Protein AF-A0A3D5UL48-F1 (afdb_monomer)

Foldseek 3Di:
DDWDDQWFLWIWDQFPPAIEIFLNQAAPDDPQTHAGDPVNLVCLLQCHDSNVAHLEYEYFFQDRRRDDLQSVLSSCVNHVNYAYEYAPRNVVNNCPDPSDDPSNPVRYDYDDADQLEKDWDAHSNWTKIWGFAAAPDPVRRVITGIWMQTDGPNAGEIRRPRHDLACVRFVRNCQQVRQHAEYEEELCLQLPPSSLVCCQRRNVYQEYEYGNDGDPVRPPVPSVVSSVVSCVVCVVSDHHYDDHDD

pLDDT: mean 95.87, std 4.5, range [60.38, 98.94]

Secondary structure (DSSP, 8-state):
-EEEEEETTEEEEE-SS-EEEES-B-----TTB----HHHHHHHHTT-GGGS---EEEES---TTTB-HHHHHHHHHH-TT-EEEE-HHHHHHHHTSTT--GGGGGGEE-----TT-EEEEEETTEEEEEEEEEBSSGGGTT-EEEEEEEEETTEEEEE-TTB--SHHHHTTTSGGGS--SEEEEETHHHHSHHHHHHIIIII--SEEEEESPBPTTT-TT-HHHHHHHHHHHTTTTSPEEE----

Radius of gyration: 16.9 Å; Cα contacts (8 Å, |Δi|>4): 560; chains: 1; bounding box: 36×40×48 Å

Nearest PDB structures (foldseek):
  1vjn-assembly1_A  TM=6.254E-01  e=7.868E-08  Thermotoga maritima
  1vjn-assembly2_B  TM=6.442E-01  e=8.229E-06  Thermotoga maritima
  6nog-assembly1_K  TM=4.232E-01  e=6.966E-01  Homo sapiens
  1m41-assembly1_A  TM=2.249E-01  e=2.725E+00  Escherichia coli

Sequence (246 aa):
MTITALANTGFFLSGSRKNVLIDALHNKRIPPFYSVADDQLNAMIKGEGAYQKVDLLLFTHEHRDHFDGDLVCRFLQQHPETSLFATPHVLDALRQSRLYEKSFEARLHTKILSLHETAYLSVGGVDFFATSLSHAGESFEDVVNYAYTVTVDEAFVFHCGDAAPNRENYEHSGIDQLDITDALLDFPYVTLRSGRMVVSKWIQPKRIFLMHLPTPQEDQYQWRKAIDKALQDHQQDLPSVIIPEE

Structure (mmCIF, N/CA/C/O backbone):
data_AF-A0A3D5UL48-F1
#
_entry.id   AF-A0A3D5UL48-F1
#
loop_
_atom_site.group_PDB
_atom_site.id
_atom_site.type_symbol
_atom_site.label_atom_id
_atom_site.label_alt_id
_atom_site.label_comp_id
_atom_site.label_asym_id
_atom_site.label_entity_id
_atom_site.label_seq_id
_atom_site.pdbx_PDB_ins_code
_atom_site.Cartn_x
_atom_site.Cartn_y
_atom_site.Cartn_z
_atom_site.occupancy
_atom_site.B_iso_or_equiv
_atom_site.auth_seq_id
_atom_site.auth_comp_id
_atom_site.auth_asym_id
_atom_site.auth_atom_id
_atom_site.pdbx_PDB_model_num
ATOM 1 N N . MET A 1 1 ? -16.348 -2.671 -4.243 1.00 93.81 1 MET A N 1
ATOM 2 C CA . MET A 1 1 ? -14.938 -2.993 -3.965 1.00 93.81 1 MET A CA 1
ATOM 3 C C . MET A 1 1 ? -14.795 -3.978 -2.799 1.00 93.81 1 MET A C 1
ATOM 5 O O . MET A 1 1 ? -15.566 -3.896 -1.847 1.00 93.81 1 MET A O 1
ATOM 9 N N . THR A 1 2 ? -13.803 -4.868 -2.875 1.00 96.69 2 THR A N 1
ATOM 10 C CA . THR A 1 2 ? -13.324 -5.779 -1.819 1.00 96.69 2 THR A CA 1
ATOM 11 C C . THR A 1 2 ? -11.881 -5.417 -1.439 1.00 96.69 2 THR A C 1
ATOM 13 O O . THR A 1 2 ? -11.070 -5.185 -2.331 1.00 96.69 2 THR A O 1
ATOM 16 N N . ILE A 1 3 ? -11.570 -5.370 -0.137 1.00 97.44 3 ILE A N 1
ATOM 17 C CA .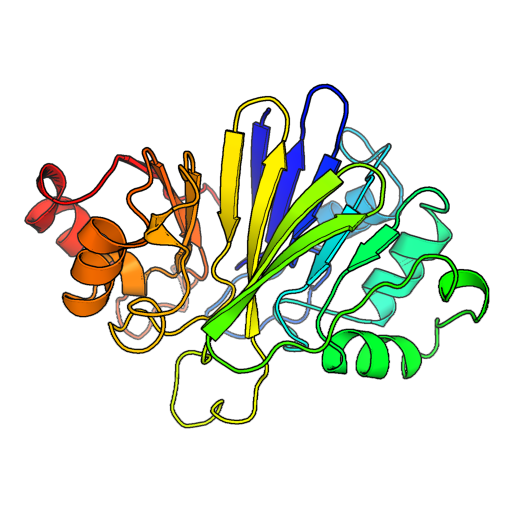 ILE A 1 3 ? -10.199 -5.274 0.399 1.00 97.44 3 ILE A CA 1
ATOM 18 C C . ILE A 1 3 ? -9.804 -6.665 0.888 1.00 97.44 3 ILE A C 1
ATOM 20 O O . ILE A 1 3 ? -10.520 -7.255 1.698 1.00 97.44 3 ILE A O 1
ATOM 24 N N . THR A 1 4 ? -8.671 -7.172 0.419 1.00 97.19 4 THR A N 1
ATOM 25 C CA . THR A 1 4 ? -8.100 -8.446 0.859 1.00 97.19 4 THR A CA 1
ATOM 26 C C . THR A 1 4 ? -6.710 -8.192 1.423 1.00 97.19 4 THR A C 1
ATOM 28 O O . THR A 1 4 ? -5.838 -7.716 0.698 1.00 97.19 4 THR A O 1
ATOM 31 N N . ALA A 1 5 ? -6.507 -8.501 2.704 1.00 96.44 5 ALA A N 1
ATOM 32 C CA . ALA A 1 5 ? -5.169 -8.576 3.283 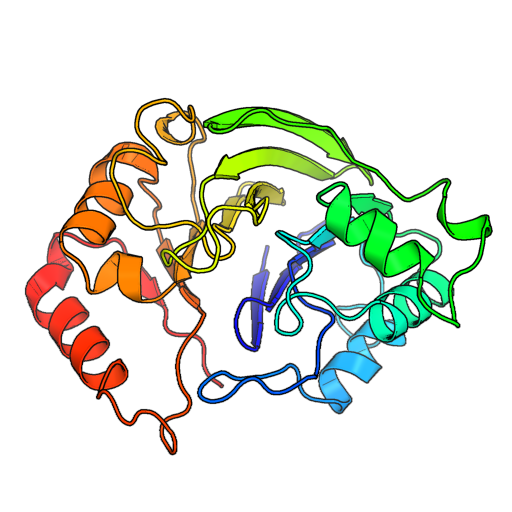1.00 96.44 5 ALA A CA 1
ATOM 33 C C . ALA A 1 5 ? -4.474 -9.835 2.750 1.00 96.44 5 ALA A C 1
ATOM 35 O O . ALA A 1 5 ? -5.096 -10.895 2.681 1.00 96.44 5 ALA A O 1
ATOM 36 N N . LEU A 1 6 ? -3.222 -9.703 2.324 1.00 95.19 6 LEU A N 1
ATOM 37 C CA . LEU A 1 6 ? -2.445 -10.799 1.742 1.00 95.19 6 LEU A CA 1
ATOM 38 C C . LEU A 1 6 ? -1.443 -11.330 2.769 1.00 95.19 6 LEU A C 1
ATOM 40 O O . LEU A 1 6 ? -1.471 -12.505 3.103 1.00 95.19 6 LEU A O 1
ATOM 44 N N . ALA A 1 7 ? -0.592 -10.450 3.298 1.00 93.25 7 ALA A N 1
ATOM 45 C CA . ALA A 1 7 ? 0.261 -10.681 4.463 1.00 93.25 7 ALA A CA 1
ATOM 46 C C . ALA A 1 7 ? 0.959 -9.372 4.843 1.00 93.25 7 ALA A C 1
ATOM 48 O O . ALA A 1 7 ? 1.211 -8.551 3.972 1.00 93.25 7 ALA A O 1
ATOM 49 N N . ASN A 1 8 ? 1.342 -9.214 6.111 1.00 93.25 8 ASN A N 1
ATOM 50 C CA . ASN A 1 8 ? 2.033 -8.023 6.618 1.00 93.25 8 ASN A CA 1
ATOM 51 C C . ASN A 1 8 ? 1.310 -6.716 6.258 1.00 93.25 8 ASN A C 1
ATOM 53 O O . ASN A 1 8 ? 0.268 -6.442 6.848 1.00 93.25 8 ASN A O 1
ATOM 57 N N . THR A 1 9 ? 1.849 -5.958 5.305 1.00 94.88 9 THR A N 1
ATOM 58 C CA . THR A 1 9 ? 1.343 -4.697 4.749 1.00 94.88 9 THR A CA 1
ATOM 59 C C . THR A 1 9 ? 0.856 -4.862 3.303 1.00 94.88 9 THR A C 1
ATOM 61 O O . THR A 1 9 ? 0.428 -3.910 2.672 1.00 94.88 9 THR A O 1
ATOM 64 N N . GLY A 1 10 ? 0.859 -6.081 2.762 1.00 97.56 10 GLY A N 1
ATOM 65 C CA . GLY A 1 10 ? 0.375 -6.386 1.425 1.00 97.56 10 GLY A CA 1
ATOM 66 C C . GLY A 1 10 ? -1.149 -6.444 1.344 1.00 97.56 10 GLY A C 1
ATOM 67 O O . GLY A 1 10 ? -1.784 -7.273 2.004 1.00 97.56 10 GLY A O 1
ATOM 68 N N . PHE A 1 11 ? -1.743 -5.628 0.472 1.00 98.31 11 PHE A N 1
ATOM 69 C CA . PHE A 1 11 ? -3.189 -5.584 0.240 1.00 98.31 11 PHE A CA 1
ATOM 70 C C . PHE A 1 11 ? -3.557 -5.658 -1.239 1.00 98.31 11 PHE A C 1
ATOM 72 O O . PHE A 1 11 ? -2.886 -5.107 -2.112 1.00 98.31 11 PHE A O 1
ATOM 79 N N . PHE A 1 12 ? -4.702 -6.285 -1.503 1.00 98.50 12 PHE A N 1
ATOM 80 C CA . PHE A 1 12 ? -5.375 -6.264 -2.793 1.00 98.50 12 PHE A CA 1
ATOM 81 C C . PHE A 1 12 ? -6.703 -5.512 -2.697 1.00 98.50 12 PHE A C 1
ATOM 83 O O . PHE A 1 12 ? -7.596 -5.891 -1.936 1.00 98.50 12 PHE A O 1
ATOM 90 N N . LEU A 1 13 ? -6.838 -4.452 -3.492 1.00 98.56 13 LEU A N 1
ATOM 91 C CA . LEU A 1 13 ? -8.065 -3.682 -3.655 1.00 98.56 13 LEU A CA 1
ATOM 92 C C . LEU A 1 13 ? -8.721 -4.097 -4.969 1.00 98.56 13 LEU A C 1
ATOM 94 O O . LEU A 1 13 ? -8.223 -3.761 -6.044 1.00 98.56 13 LEU A O 1
ATOM 98 N N . SER A 1 14 ? -9.842 -4.811 -4.893 1.00 98.06 14 SER A N 1
ATOM 99 C CA . SER A 1 14 ? -10.584 -5.248 -6.076 1.00 98.06 14 SER A CA 1
ATOM 100 C C . SER A 1 14 ? -11.865 -4.446 -6.252 1.00 98.06 14 SER A C 1
ATOM 102 O O . SER A 1 14 ? -12.818 -4.582 -5.481 1.00 98.06 14 SER A O 1
ATOM 104 N N . GLY A 1 15 ? -11.884 -3.575 -7.255 1.00 96.81 15 GLY A N 1
ATOM 105 C CA . GLY A 1 15 ? -13.039 -2.772 -7.641 1.00 96.81 15 GLY A CA 1
ATOM 106 C C . GLY A 1 15 ? -13.830 -3.380 -8.793 1.00 96.81 15 GLY A C 1
ATOM 107 O O . GLY A 1 15 ? -13.458 -4.384 -9.392 1.00 96.81 15 GLY A O 1
ATOM 108 N N . SER A 1 16 ? -14.922 -2.714 -9.164 1.00 95.12 16 SER A N 1
ATOM 109 C CA . SER A 1 16 ? -15.738 -3.114 -10.319 1.00 95.12 16 SER A CA 1
ATOM 110 C C . SER A 1 16 ? -15.002 -2.981 -11.661 1.00 95.12 16 SER A C 1
ATOM 112 O O . SER A 1 16 ? -15.321 -3.684 -12.620 1.00 95.12 16 SER A O 1
ATOM 114 N N . ARG A 1 17 ? -14.029 -2.062 -11.746 1.00 93.69 17 ARG A N 1
ATOM 115 C CA . ARG A 1 17 ? -13.270 -1.764 -12.978 1.00 93.69 17 ARG A CA 1
ATOM 116 C C . ARG A 1 17 ? -11.758 -1.754 -12.803 1.00 93.69 17 ARG A C 1
ATOM 118 O O . ARG A 1 17 ? -11.045 -1.881 -13.802 1.00 93.69 17 ARG A O 1
ATOM 125 N N . LYS A 1 18 ? -11.298 -1.508 -11.576 1.00 97.19 18 LYS A N 1
ATOM 126 C CA . LYS A 1 18 ? -9.901 -1.256 -11.242 1.00 97.19 18 LYS A CA 1
ATOM 127 C C . LYS A 1 18 ? -9.459 -2.146 -10.101 1.00 97.19 18 LYS A C 1
ATOM 129 O O . LYS A 1 18 ? -10.165 -2.251 -9.103 1.00 97.19 18 LYS A O 1
ATOM 134 N N . ASN A 1 19 ? -8.297 -2.754 -10.281 1.00 98.38 19 ASN A N 1
ATOM 135 C CA . ASN A 1 19 ? -7.672 -3.639 -9.314 1.00 98.38 19 ASN A CA 1
ATOM 136 C C . ASN A 1 19 ? -6.278 -3.107 -8.973 1.00 98.38 19 ASN A C 1
ATOM 138 O O . ASN A 1 19 ? -5.505 -2.791 -9.881 1.00 98.38 19 ASN A O 1
ATOM 142 N N . VAL A 1 20 ? -5.964 -3.006 -7.683 1.00 98.81 20 VAL A N 1
ATOM 143 C CA . VAL A 1 20 ? -4.708 -2.427 -7.186 1.00 98.81 20 VAL A CA 1
ATOM 144 C C . VAL A 1 20 ? -4.072 -3.378 -6.187 1.00 98.81 20 VAL A C 1
ATOM 146 O O . VAL A 1 20 ? -4.750 -3.863 -5.284 1.00 98.81 20 VAL A O 1
ATOM 149 N N . LEU A 1 21 ? -2.776 -3.631 -6.337 1.00 98.81 21 LEU A N 1
ATOM 150 C CA . LEU A 1 21 ? -1.965 -4.295 -5.318 1.00 98.81 21 LEU A CA 1
ATOM 151 C C . LEU A 1 21 ? -1.052 -3.260 -4.666 1.00 98.81 21 LEU A C 1
ATOM 153 O O . LEU A 1 21 ? -0.417 -2.476 -5.371 1.00 98.81 21 LEU A O 1
ATOM 157 N N . ILE A 1 22 ? -0.984 -3.270 -3.340 1.00 98.81 22 ILE A N 1
ATOM 158 C CA . ILE A 1 22 ? -0.135 -2.380 -2.541 1.00 98.81 22 ILE A CA 1
ATOM 159 C C . ILE A 1 22 ? 0.764 -3.264 -1.682 1.00 98.81 22 ILE A C 1
ATOM 161 O O . ILE A 1 22 ? 0.234 -4.154 -1.026 1.00 98.81 22 ILE A O 1
ATOM 165 N N . ASP A 1 23 ? 2.087 -3.075 -1.747 1.00 98.38 23 ASP A N 1
ATOM 166 C CA . ASP A 1 23 ? 3.096 -3.803 -0.948 1.00 98.38 23 ASP A CA 1
ATOM 167 C C . ASP A 1 23 ? 2.926 -5.338 -0.958 1.00 98.38 23 ASP A C 1
ATOM 169 O O . ASP A 1 23 ? 3.204 -6.036 0.006 1.00 98.38 23 ASP A O 1
ATOM 173 N N . ALA A 1 24 ? 2.423 -5.894 -2.062 1.00 97.56 24 ALA A N 1
ATOM 174 C CA . ALA A 1 24 ? 1.905 -7.264 -2.106 1.00 97.56 24 ALA A CA 1
ATOM 175 C C . ALA A 1 24 ? 2.896 -8.323 -2.618 1.00 97.56 24 ALA A C 1
ATOM 177 O O . ALA A 1 24 ? 2.585 -9.512 -2.630 1.00 97.56 24 ALA A O 1
ATOM 178 N N . LEU A 1 25 ? 4.060 -7.920 -3.132 1.00 98.00 25 LEU A N 1
ATOM 179 C CA . LEU A 1 25 ? 4.980 -8.819 -3.839 1.00 98.00 25 LEU A CA 1
ATOM 180 C C . LEU A 1 25 ? 6.279 -8.986 -3.056 1.00 98.00 25 LEU A C 1
ATOM 182 O O . LEU A 1 25 ? 7.333 -8.500 -3.462 1.00 98.00 25 LEU A O 1
ATOM 186 N N . HIS A 1 26 ? 6.182 -9.708 -1.940 1.00 96.44 26 HIS A N 1
ATOM 187 C CA . HIS A 1 26 ? 7.296 -10.061 -1.066 1.00 96.44 26 HIS A CA 1
ATOM 188 C C . HIS A 1 26 ? 7.057 -11.426 -0.393 1.00 96.44 26 HIS A C 1
ATOM 190 O O . HIS A 1 26 ? 5.947 -11.741 0.025 1.00 96.44 26 HIS A O 1
ATOM 196 N N . ASN A 1 27 ? 8.102 -12.245 -0.243 1.00 92.81 27 ASN A N 1
ATOM 197 C CA . ASN A 1 27 ? 8.070 -13.476 0.574 1.00 92.81 27 ASN A CA 1
ATOM 198 C C . ASN A 1 27 ? 9.277 -13.629 1.501 1.00 92.81 27 ASN A C 1
ATOM 200 O O . ASN A 1 27 ? 9.492 -14.685 2.101 1.00 92.81 27 ASN A O 1
ATOM 204 N N . LYS A 1 28 ? 10.104 -12.590 1.632 1.00 88.44 28 LYS A N 1
ATOM 205 C CA . LYS A 1 28 ? 11.214 -12.624 2.577 1.00 88.44 28 LYS A CA 1
ATOM 206 C C . LYS A 1 28 ? 10.665 -12.382 3.970 1.00 88.44 28 LYS A C 1
ATOM 208 O O . LYS A 1 28 ? 10.343 -11.260 4.335 1.00 88.44 28 LYS A O 1
ATOM 213 N N . ARG A 1 29 ? 10.572 -13.458 4.744 1.00 83.38 29 ARG A N 1
ATOM 214 C CA . ARG A 1 29 ? 10.127 -13.411 6.132 1.00 83.38 29 ARG A CA 1
ATOM 215 C C . ARG A 1 29 ? 11.036 -12.510 6.970 1.00 83.38 29 ARG A C 1
ATOM 217 O O . ARG A 1 29 ? 12.235 -12.780 7.075 1.00 83.38 29 ARG A O 1
ATOM 224 N N . ILE A 1 30 ? 10.446 -11.503 7.606 1.00 88.44 30 ILE A N 1
ATOM 225 C CA . ILE A 1 30 ? 11.089 -10.660 8.615 1.00 88.44 30 ILE A CA 1
ATOM 226 C C . ILE A 1 30 ? 10.381 -10.926 9.944 1.00 88.44 30 ILE A C 1
ATOM 228 O O . ILE A 1 30 ? 9.313 -10.371 10.183 1.00 88.44 30 ILE A O 1
ATOM 232 N N . PRO A 1 31 ? 10.917 -11.808 10.809 1.00 87.38 31 PRO A N 1
ATOM 233 C CA . PRO A 1 31 ? 10.297 -12.070 12.101 1.00 87.38 31 PRO A CA 1
ATOM 234 C C . PRO A 1 31 ? 10.152 -10.771 12.914 1.00 87.38 31 PRO A C 1
ATOM 236 O O . PRO A 1 31 ? 11.092 -9.973 12.933 1.00 87.38 31 PRO A O 1
ATOM 239 N N . PRO A 1 32 ? 9.026 -10.568 13.617 1.00 90.62 32 PRO A N 1
ATOM 240 C CA . PRO A 1 32 ? 7.948 -11.532 13.849 1.00 90.62 32 PRO A CA 1
ATOM 241 C C . PRO A 1 32 ? 6.809 -11.485 12.815 1.00 90.62 32 PRO A C 1
ATOM 243 O O . PRO A 1 32 ? 5.758 -12.066 13.066 1.00 90.62 32 PRO A O 1
ATOM 246 N N . PHE A 1 33 ? 6.956 -10.777 11.697 1.00 90.38 33 PHE A N 1
ATOM 247 C CA . PHE A 1 33 ? 5.861 -10.481 10.774 1.00 90.38 33 PHE A CA 1
ATOM 248 C C . PHE A 1 33 ? 5.624 -11.577 9.732 1.00 90.38 33 PHE A C 1
ATOM 250 O O . PHE A 1 33 ? 6.494 -12.403 9.425 1.00 90.38 33 PHE A O 1
ATOM 257 N N . TYR A 1 34 ? 4.404 -11.581 9.196 1.00 89.25 34 TYR A N 1
ATOM 258 C CA . TYR A 1 34 ? 4.009 -12.462 8.105 1.00 89.25 34 TYR A CA 1
ATOM 259 C C . TYR A 1 34 ? 4.718 -12.097 6.797 1.00 89.25 34 TYR A C 1
ATOM 261 O O . TYR A 1 34 ? 5.219 -10.996 6.608 1.00 89.25 34 TYR A O 1
ATOM 269 N N . SER A 1 35 ? 4.749 -13.039 5.867 1.00 92.44 35 SER A N 1
ATOM 270 C CA . SER A 1 35 ? 5.157 -12.806 4.484 1.00 92.44 35 SER A CA 1
ATOM 271 C C . SER A 1 35 ? 4.149 -13.487 3.574 1.00 92.44 35 SER A C 1
ATOM 273 O O . SER A 1 35 ? 3.560 -14.487 3.988 1.00 92.44 35 SER A O 1
ATOM 275 N N . VAL A 1 36 ? 3.957 -12.980 2.357 1.00 93.12 36 VAL A N 1
ATOM 276 C CA . VAL A 1 36 ? 2.954 -13.548 1.449 1.00 93.12 36 VAL A CA 1
ATOM 277 C C . VAL A 1 36 ? 3.310 -15.001 1.142 1.00 93.12 36 VAL A C 1
ATOM 279 O O . VAL A 1 36 ? 4.469 -15.322 0.860 1.00 93.12 36 VAL A O 1
ATOM 282 N N . ALA A 1 37 ? 2.319 -15.886 1.238 1.00 94.25 37 ALA A N 1
ATOM 283 C CA . ALA A 1 37 ? 2.507 -17.304 0.977 1.00 94.25 37 ALA A CA 1
ATOM 284 C C . ALA A 1 37 ? 2.851 -17.552 -0.504 1.00 94.25 37 ALA A C 1
ATOM 286 O O . ALA A 1 37 ? 2.370 -16.857 -1.403 1.00 94.25 37 ALA A O 1
ATOM 287 N N . ASP A 1 38 ? 3.698 -18.551 -0.774 1.00 95.19 38 ASP A N 1
ATOM 288 C CA . ASP A 1 38 ? 4.191 -18.818 -2.131 1.00 95.19 38 ASP A CA 1
ATOM 289 C C . ASP A 1 38 ? 3.062 -19.185 -3.109 1.00 95.19 38 ASP A C 1
ATOM 291 O O . ASP A 1 38 ? 3.136 -18.857 -4.293 1.00 95.19 38 ASP A O 1
ATOM 295 N N . ASP A 1 39 ? 2.011 -19.867 -2.655 1.00 95.31 39 ASP A N 1
ATOM 296 C CA . ASP A 1 39 ? 0.838 -20.187 -3.472 1.00 95.31 39 ASP A CA 1
ATOM 297 C C . ASP A 1 39 ? 0.048 -18.927 -3.850 1.00 95.31 39 ASP A C 1
ATOM 299 O O . ASP A 1 39 ? -0.283 -18.748 -5.023 1.00 95.31 39 ASP A O 1
ATOM 303 N N . GLN A 1 40 ? -0.157 -18.011 -2.903 1.00 96.00 40 GLN A N 1
ATOM 304 C CA . GLN A 1 40 ? -0.795 -16.720 -3.146 1.00 96.00 40 GLN A CA 1
ATOM 305 C C . GLN A 1 40 ? 0.036 -15.833 -4.084 1.00 96.00 40 GLN A C 1
ATOM 307 O O . GLN A 1 40 ? -0.511 -15.244 -5.017 1.00 96.00 40 GLN A O 1
ATOM 312 N N . LEU A 1 41 ? 1.363 -15.790 -3.918 1.00 97.38 41 LEU A N 1
ATOM 313 C CA . LEU A 1 41 ? 2.264 -15.106 -4.855 1.00 97.38 41 LEU A CA 1
ATOM 314 C C . LEU A 1 41 ? 2.197 -15.699 -6.258 1.00 97.38 41 LEU A C 1
ATOM 316 O O . LEU A 1 41 ? 2.142 -14.962 -7.241 1.00 97.38 41 LEU A O 1
ATOM 320 N N . ASN A 1 42 ? 2.196 -17.028 -6.367 1.00 97.56 42 ASN A N 1
ATOM 321 C CA . ASN A 1 42 ? 2.085 -17.699 -7.655 1.00 97.56 42 ASN A CA 1
ATOM 322 C C . ASN A 1 42 ? 0.739 -17.405 -8.327 1.00 97.56 42 ASN A C 1
ATOM 324 O O . ASN A 1 42 ? 0.725 -17.169 -9.534 1.00 97.56 42 ASN A O 1
ATOM 328 N N . ALA A 1 43 ? -0.359 -17.377 -7.566 1.00 98.00 43 ALA A N 1
ATOM 329 C CA . ALA A 1 43 ? -1.673 -17.006 -8.077 1.00 98.00 43 ALA A CA 1
ATOM 330 C C . ALA A 1 43 ? -1.691 -15.555 -8.582 1.00 98.00 43 ALA A C 1
ATOM 332 O O . ALA A 1 43 ? -2.194 -15.301 -9.676 1.00 98.00 43 ALA A O 1
ATOM 333 N N . MET A 1 44 ? -1.087 -14.620 -7.837 1.00 98.38 44 MET A N 1
ATOM 334 C CA . MET A 1 44 ? -0.948 -13.227 -8.270 1.00 98.38 44 MET A CA 1
ATOM 335 C C . MET A 1 44 ? -0.118 -13.107 -9.547 1.00 98.38 44 MET A C 1
ATOM 337 O O . MET A 1 44 ? -0.578 -12.502 -10.502 1.00 98.38 44 MET A O 1
ATOM 341 N N . ILE A 1 45 ? 1.070 -13.716 -9.596 1.00 98.56 45 ILE A N 1
ATOM 342 C CA . ILE A 1 45 ? 1.983 -13.626 -10.748 1.00 98.56 45 ILE A CA 1
ATOM 343 C C . ILE A 1 45 ? 1.386 -14.266 -12.003 1.00 98.56 45 ILE A C 1
ATOM 345 O O . ILE A 1 45 ? 1.626 -13.782 -13.101 1.00 98.56 45 ILE A O 1
ATOM 349 N N . LYS A 1 46 ? 0.649 -15.372 -11.877 1.00 98.19 46 LYS A N 1
ATOM 350 C CA . LYS A 1 46 ? 0.046 -16.066 -13.026 1.00 98.19 46 LYS A CA 1
ATOM 351 C C . LYS A 1 46 ? -1.299 -15.476 -13.457 1.00 98.19 46 LYS A C 1
ATOM 353 O O . LYS A 1 46 ? -1.889 -15.987 -14.408 1.00 98.19 46 LYS A O 1
ATOM 358 N N . GLY A 1 47 ? -1.806 -14.463 -12.755 1.00 97.38 47 GLY A N 1
ATOM 359 C CA . GLY A 1 47 ? -3.130 -13.904 -13.003 1.00 97.38 47 GLY A CA 1
ATOM 360 C C . GLY A 1 47 ? -4.264 -14.903 -12.756 1.00 97.38 47 GLY A C 1
ATOM 361 O O . GLY A 1 47 ? -5.228 -14.962 -13.517 1.00 97.38 47 GLY A O 1
ATOM 362 N N . GLU A 1 48 ? -4.164 -15.731 -11.718 1.00 97.50 48 GLU A N 1
ATOM 363 C CA . GLU A 1 48 ? -5.198 -16.710 -11.379 1.00 97.50 48 GLU A CA 1
ATOM 364 C C . GLU A 1 48 ? -6.347 -16.058 -10.587 1.00 97.50 48 GLU A C 1
ATOM 366 O O . GLU A 1 48 ? -6.154 -15.162 -9.764 1.00 97.50 48 GLU A O 1
ATOM 371 N N . GLY A 1 49 ? -7.582 -16.518 -10.817 1.00 94.81 49 GLY A N 1
ATOM 372 C CA . GLY A 1 49 ? -8.746 -16.085 -10.037 1.00 94.81 49 GLY A CA 1
ATOM 373 C C . GLY A 1 49 ? -8.986 -14.572 -10.088 1.00 94.81 49 GLY A C 1
ATOM 374 O O . GLY A 1 49 ? -9.218 -14.018 -11.161 1.00 94.81 49 GLY A O 1
ATOM 375 N N . ALA A 1 50 ? -8.959 -13.915 -8.924 1.00 94.94 50 ALA A N 1
ATOM 376 C CA . ALA A 1 50 ? -9.199 -12.475 -8.798 1.00 94.94 50 ALA A CA 1
ATOM 377 C C . ALA A 1 50 ? -8.051 -11.607 -9.354 1.00 94.94 50 ALA A C 1
ATOM 379 O O . ALA A 1 50 ? -8.247 -10.414 -9.580 1.00 94.94 50 ALA A O 1
ATOM 380 N N . TYR A 1 51 ? -6.883 -12.201 -9.619 1.00 97.69 51 TYR A N 1
ATOM 381 C CA . TYR A 1 51 ? -5.683 -11.497 -10.072 1.00 97.69 51 TYR A CA 1
ATOM 382 C C . TYR A 1 51 ? -5.525 -11.461 -11.596 1.00 97.69 51 TYR A C 1
ATOM 384 O O . TYR A 1 51 ? -4.527 -10.947 -12.079 1.00 97.69 51 TYR A O 1
ATOM 392 N N . GLN A 1 52 ? -6.503 -11.953 -12.370 1.00 96.88 52 GLN A N 1
ATOM 393 C CA . GLN A 1 52 ? -6.473 -11.968 -13.849 1.00 96.88 52 GLN A CA 1
ATOM 394 C C . GLN A 1 52 ? -6.154 -10.615 -14.489 1.00 96.88 52 GLN A C 1
ATOM 396 O O . GLN A 1 52 ? -5.690 -10.561 -15.624 1.00 96.88 52 GLN A O 1
ATOM 401 N N . LYS A 1 53 ? -6.450 -9.527 -13.780 1.00 97.12 53 LYS A N 1
ATOM 402 C CA . LYS A 1 53 ? -6.129 -8.175 -14.203 1.00 97.12 53 LYS A CA 1
ATOM 403 C C . LYS A 1 53 ? -5.768 -7.337 -12.988 1.00 97.12 53 LYS A C 1
ATOM 405 O O . LYS A 1 53 ? -6.584 -7.223 -12.072 1.00 97.12 53 LYS A O 1
ATOM 410 N N . VAL A 1 54 ? -4.612 -6.685 -13.031 1.00 98.50 54 VAL A N 1
ATOM 411 C CA . VAL A 1 54 ? -4.198 -5.678 -12.045 1.00 98.50 54 VAL A CA 1
ATOM 412 C C . VAL A 1 54 ? -3.837 -4.405 -12.799 1.00 98.50 54 VAL A C 1
ATOM 414 O O . VAL A 1 54 ? -3.000 -4.419 -13.692 1.00 98.50 54 VAL A O 1
ATOM 417 N N . ASP A 1 55 ? -4.497 -3.293 -12.492 1.00 98.75 55 ASP A N 1
ATOM 418 C CA . ASP A 1 55 ? -4.271 -2.033 -13.203 1.00 98.75 55 ASP A CA 1
ATOM 419 C C . ASP A 1 55 ? -3.043 -1.290 -12.653 1.00 98.75 55 ASP A C 1
ATOM 421 O O . ASP A 1 55 ? -2.305 -0.667 -13.421 1.00 98.75 55 ASP A O 1
ATOM 425 N N . LEU A 1 56 ? -2.812 -1.369 -11.337 1.00 98.88 56 LEU A N 1
ATOM 426 C CA . LEU A 1 56 ? -1.746 -0.631 -10.661 1.00 98.88 56 LEU A CA 1
ATOM 427 C C . LEU A 1 56 ? -1.075 -1.461 -9.556 1.00 98.88 56 LEU A C 1
ATOM 429 O O . LEU A 1 56 ? -1.750 -2.021 -8.693 1.00 98.88 56 LEU A O 1
ATOM 433 N N . LEU A 1 57 ? 0.259 -1.489 -9.571 1.00 98.88 57 LEU A N 1
ATOM 434 C CA . LEU A 1 57 ? 1.090 -1.832 -8.418 1.00 98.88 57 LEU A CA 1
ATOM 435 C C . LEU A 1 57 ? 1.520 -0.554 -7.697 1.00 98.88 57 LEU A C 1
ATOM 437 O O . LEU A 1 57 ? 1.998 0.385 -8.339 1.00 98.88 57 LEU A O 1
ATOM 441 N N . LEU A 1 58 ? 1.405 -0.552 -6.375 1.00 98.94 58 LEU A N 1
ATOM 442 C CA . LEU A 1 58 ? 1.929 0.483 -5.495 1.00 98.94 58 LEU A CA 1
ATOM 443 C C . LEU A 1 58 ? 2.922 -0.127 -4.513 1.00 98.94 58 LEU A C 1
ATOM 445 O O . LEU A 1 58 ? 2.647 -1.170 -3.926 1.00 98.94 58 LEU A O 1
ATOM 449 N N . PHE A 1 59 ? 4.054 0.548 -4.325 1.00 98.81 59 PHE A N 1
ATOM 450 C CA . PHE A 1 59 ? 5.005 0.213 -3.266 1.00 98.81 59 PHE A CA 1
ATOM 451 C C . PHE A 1 59 ? 5.323 1.441 -2.429 1.00 98.81 59 PHE A C 1
ATOM 453 O O . PHE A 1 59 ? 5.612 2.510 -2.982 1.00 98.81 59 PHE A O 1
ATOM 460 N N . THR A 1 60 ? 5.233 1.304 -1.112 1.00 98.62 60 THR A N 1
ATOM 461 C CA . THR A 1 60 ? 5.432 2.412 -0.169 1.00 98.62 60 THR A CA 1
ATOM 462 C C . THR A 1 60 ? 6.912 2.749 -0.011 1.00 98.62 60 THR A C 1
ATOM 464 O O . THR A 1 60 ? 7.256 3.930 -0.022 1.00 98.62 60 THR A O 1
ATOM 467 N N . HIS A 1 61 ? 7.777 1.732 0.065 1.00 98.12 61 HIS A N 1
ATOM 468 C CA . HIS A 1 61 ? 9.238 1.834 0.143 1.00 98.12 61 HIS A CA 1
ATOM 469 C C . HIS A 1 61 ? 9.915 0.478 -0.178 1.00 98.12 61 HIS A C 1
ATOM 471 O O . HIS A 1 61 ? 9.244 -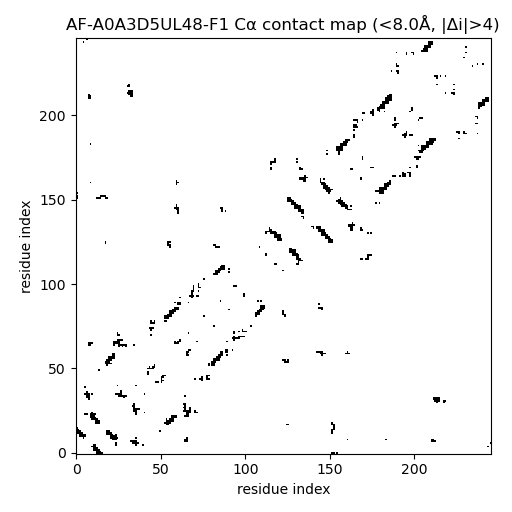0.506 -0.486 1.00 98.12 61 HIS A O 1
ATOM 477 N N . GLU A 1 62 ? 11.251 0.420 -0.186 1.00 96.19 62 GLU A N 1
ATOM 478 C CA . GLU A 1 62 ? 12.037 -0.711 -0.710 1.00 96.19 62 GLU A CA 1
ATOM 479 C C . GLU A 1 62 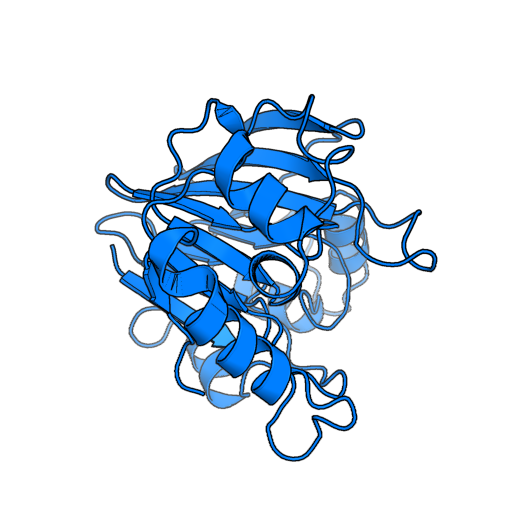? 12.396 -1.814 0.304 1.00 96.19 62 GLU A C 1
ATOM 481 O O . GLU A 1 62 ? 13.194 -2.706 -0.015 1.00 96.19 62 GLU A O 1
ATOM 486 N N . HIS A 1 63 ? 11.841 -1.784 1.520 1.00 95.75 63 HIS A N 1
ATOM 487 C CA . HIS A 1 63 ? 12.089 -2.845 2.496 1.00 95.75 63 HIS A CA 1
ATOM 488 C C . HIS A 1 63 ? 11.525 -4.199 2.038 1.00 95.75 63 HIS A C 1
ATOM 490 O O . HIS A 1 63 ? 10.595 -4.310 1.237 1.00 95.75 63 HIS A O 1
ATOM 496 N N . ARG A 1 64 ? 12.150 -5.275 2.530 1.00 94.38 64 ARG A N 1
ATOM 497 C CA . ARG A 1 64 ? 11.978 -6.640 1.993 1.00 94.38 64 ARG A CA 1
ATOM 498 C C . ARG A 1 64 ? 10.654 -7.297 2.374 1.00 94.38 64 ARG A C 1
ATOM 500 O O . ARG A 1 64 ? 10.322 -8.342 1.822 1.00 94.38 64 ARG A O 1
ATOM 507 N N . ASP A 1 65 ? 9.957 -6.725 3.336 1.00 93.88 65 ASP A N 1
ATOM 508 C CA . ASP A 1 65 ? 8.625 -7.082 3.806 1.00 93.88 65 ASP A CA 1
ATOM 509 C C . ASP A 1 65 ? 7.510 -6.260 3.143 1.00 93.88 65 ASP A C 1
ATOM 511 O O . ASP A 1 65 ? 6.349 -6.455 3.483 1.00 93.88 65 ASP A O 1
ATOM 515 N N . HIS A 1 66 ? 7.868 -5.423 2.162 1.00 96.88 66 HIS A N 1
ATOM 516 C CA . HIS A 1 66 ? 6.953 -4.697 1.272 1.00 96.88 66 HIS A CA 1
ATOM 517 C C . HIS A 1 66 ? 7.224 -5.034 -0.201 1.00 96.88 66 HIS A C 1
ATOM 519 O O . HIS A 1 66 ? 6.310 -5.131 -1.021 1.00 96.88 66 HIS A O 1
ATOM 525 N N . PHE A 1 67 ? 8.501 -5.230 -0.551 1.00 97.69 67 PHE A N 1
ATOM 526 C CA . PHE A 1 67 ? 8.963 -5.312 -1.931 1.00 97.69 67 PHE A CA 1
ATOM 527 C C . PHE A 1 67 ? 10.037 -6.390 -2.149 1.00 97.69 67 PHE A C 1
ATOM 529 O O . PHE A 1 67 ? 11.040 -6.480 -1.438 1.00 97.69 67 PHE A O 1
ATOM 536 N N . ASP A 1 68 ? 9.879 -7.163 -3.226 1.00 97.94 68 ASP A N 1
ATOM 537 C CA . ASP A 1 68 ? 10.934 -7.988 -3.810 1.00 97.94 68 ASP A CA 1
ATOM 538 C C . ASP A 1 68 ? 11.010 -7.793 -5.333 1.00 97.94 68 ASP A C 1
ATOM 540 O O . ASP A 1 68 ? 10.106 -8.163 -6.085 1.00 97.94 68 ASP A O 1
ATOM 544 N N . GLY A 1 69 ? 12.132 -7.247 -5.810 1.00 98.12 69 GLY A N 1
ATOM 545 C CA . GLY A 1 69 ? 12.316 -6.922 -7.226 1.00 98.12 69 GLY A CA 1
ATOM 546 C C . GLY A 1 69 ? 12.247 -8.119 -8.182 1.00 98.12 69 GLY A C 1
ATOM 547 O O . GLY A 1 69 ? 11.780 -7.956 -9.308 1.00 98.12 69 GLY A O 1
ATOM 548 N N . ASP A 1 70 ? 12.654 -9.325 -7.767 1.00 98.12 70 ASP A N 1
ATOM 549 C CA . ASP A 1 70 ? 12.543 -10.516 -8.622 1.00 98.12 70 ASP A CA 1
ATOM 550 C C . ASP A 1 70 ? 11.072 -10.947 -8.758 1.00 98.12 70 ASP A C 1
ATOM 552 O O . ASP A 1 70 ? 10.650 -11.348 -9.848 1.00 98.12 70 ASP A O 1
ATOM 556 N N . LEU A 1 71 ?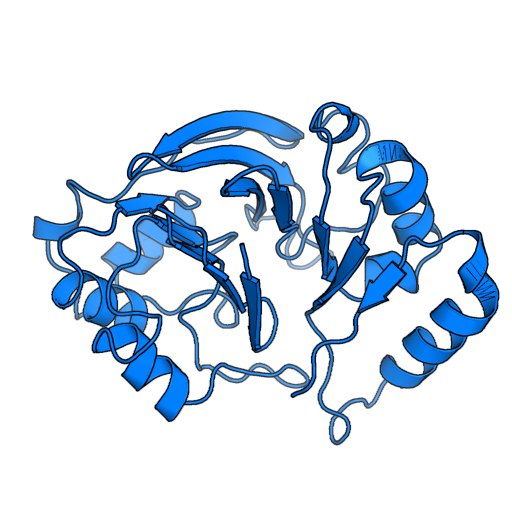 10.277 -10.843 -7.685 1.00 98.38 71 LEU A N 1
ATOM 557 C CA . LEU A 1 71 ? 8.835 -11.121 -7.730 1.00 98.38 71 LEU A CA 1
ATOM 558 C C . LEU A 1 71 ? 8.089 -10.083 -8.573 1.00 98.38 71 LEU A C 1
ATOM 560 O O . LEU A 1 71 ? 7.272 -10.459 -9.415 1.00 98.38 71 LEU A O 1
ATOM 564 N N . VAL A 1 72 ? 8.420 -8.798 -8.417 1.00 98.69 72 VAL A N 1
ATOM 565 C CA . VAL A 1 72 ? 7.831 -7.714 -9.217 1.00 98.69 72 VAL A CA 1
ATOM 566 C C . VAL A 1 72 ? 8.155 -7.871 -10.700 1.00 98.69 72 VAL A C 1
ATOM 568 O O . VAL A 1 72 ? 7.253 -7.765 -11.528 1.00 98.69 72 VAL A O 1
ATOM 571 N N . CYS A 1 73 ? 9.399 -8.195 -11.065 1.00 98.75 73 CYS A N 1
ATOM 572 C CA . CYS A 1 73 ? 9.749 -8.456 -12.464 1.00 98.75 73 CYS A CA 1
ATOM 573 C C . CYS A 1 73 ? 8.930 -9.615 -13.052 1.00 98.75 73 CYS A C 1
ATOM 575 O O . CYS A 1 73 ? 8.370 -9.475 -14.137 1.00 98.75 73 CYS A O 1
ATOM 577 N N . ARG A 1 74 ? 8.798 -10.739 -12.331 1.00 98.56 74 ARG A N 1
ATOM 578 C CA . ARG A 1 74 ? 7.974 -11.879 -12.783 1.00 98.56 74 ARG A CA 1
ATOM 579 C C . ARG A 1 74 ? 6.511 -11.494 -12.969 1.00 98.56 74 ARG A C 1
ATOM 581 O O . ARG A 1 74 ? 5.899 -11.911 -13.948 1.00 98.56 74 ARG A O 1
ATOM 588 N N . PHE A 1 75 ? 5.969 -10.694 -12.056 1.00 98.81 75 PHE A N 1
ATOM 589 C CA . PHE A 1 75 ? 4.614 -10.170 -12.170 1.00 98.81 75 PHE A CA 1
ATOM 590 C C . PHE A 1 75 ? 4.464 -9.307 -13.432 1.00 98.81 75 PHE A C 1
ATOM 592 O O . PHE A 1 75 ? 3.608 -9.573 -14.271 1.00 98.81 75 PHE A O 1
ATOM 599 N N . LEU A 1 76 ? 5.348 -8.324 -13.632 1.00 98.69 76 LEU A N 1
ATOM 600 C CA . LEU A 1 76 ? 5.298 -7.415 -14.782 1.00 98.69 76 LEU A CA 1
ATOM 601 C C . LEU A 1 76 ? 5.473 -8.130 -16.133 1.00 98.69 76 LEU A C 1
ATOM 603 O O . LEU A 1 76 ? 4.994 -7.607 -17.141 1.00 98.69 76 LEU A O 1
ATOM 607 N N . GLN A 1 77 ? 6.124 -9.299 -16.173 1.00 98.19 77 GLN A N 1
ATOM 608 C CA . GLN A 1 77 ? 6.209 -10.146 -17.372 1.00 98.19 77 GLN A CA 1
ATOM 609 C C . GLN A 1 77 ? 4.862 -10.769 -17.751 1.00 98.19 77 GLN A C 1
ATOM 611 O O . GLN A 1 77 ? 4.565 -10.893 -18.937 1.00 98.19 77 GLN A O 1
ATOM 616 N N . GLN A 1 78 ? 4.066 -11.183 -16.763 1.00 98.25 78 GLN A N 1
ATOM 617 C CA . GLN A 1 78 ? 2.767 -11.831 -16.982 1.00 98.25 78 GLN A CA 1
ATOM 618 C C . GLN A 1 78 ? 1.617 -10.827 -17.112 1.00 98.25 78 GLN A C 1
ATOM 620 O O . GLN A 1 78 ? 0.619 -11.125 -17.763 1.00 98.25 78 GLN A O 1
ATOM 625 N N . HIS A 1 79 ? 1.797 -9.628 -16.558 1.00 98.50 79 HIS A N 1
ATOM 626 C CA . HIS A 1 79 ? 0.817 -8.551 -16.558 1.00 98.50 79 HIS A CA 1
ATOM 627 C C . HIS A 1 79 ? 1.304 -7.343 -17.370 1.00 98.50 79 HIS A C 1
ATOM 629 O O . HIS A 1 79 ? 1.730 -6.332 -16.795 1.00 98.50 79 HIS A O 1
ATOM 635 N N . PRO A 1 80 ? 1.315 -7.414 -18.716 1.00 97.38 80 PRO A N 1
ATOM 636 C CA . PRO A 1 80 ? 1.761 -6.308 -19.564 1.00 97.38 80 PRO A CA 1
ATOM 637 C C . PRO A 1 80 ? 0.851 -5.070 -19.476 1.00 97.38 80 PRO A C 1
ATOM 639 O O . PRO A 1 80 ? 1.272 -3.983 -19.868 1.00 97.38 80 PRO A O 1
ATOM 642 N N . GLU A 1 81 ? -0.375 -5.216 -18.970 1.00 97.44 81 GLU A N 1
ATOM 643 C CA . GLU A 1 81 ? -1.340 -4.137 -18.755 1.00 97.44 81 GLU A CA 1
ATOM 644 C C . GLU A 1 81 ? -1.062 -3.295 -17.505 1.00 97.44 81 GLU A C 1
ATOM 646 O O . GLU A 1 81 ? -1.538 -2.163 -17.425 1.00 97.44 81 GLU A O 1
ATOM 651 N N . THR A 1 82 ? -0.321 -3.831 -16.533 1.00 98.81 82 THR A N 1
ATOM 652 C CA . THR A 1 82 ? -0.143 -3.188 -15.229 1.00 98.81 82 THR A CA 1
ATOM 653 C C . THR A 1 82 ? 0.871 -2.054 -15.286 1.00 98.81 82 THR A C 1
ATOM 655 O O . THR A 1 82 ? 1.985 -2.231 -15.789 1.00 98.81 82 THR A O 1
ATOM 658 N N . SER A 1 83 ? 0.515 -0.910 -14.704 1.00 98.81 83 SER A N 1
ATOM 659 C CA . SER A 1 83 ? 1.463 0.150 -14.350 1.00 98.81 83 SER A CA 1
ATOM 660 C C . SER A 1 83 ? 1.977 -0.036 -12.922 1.00 98.81 83 SER A C 1
ATOM 662 O O . SER A 1 83 ? 1.295 -0.610 -12.079 1.00 98.81 83 SER A O 1
ATOM 664 N N . LEU A 1 84 ? 3.162 0.489 -12.622 1.00 98.88 84 LEU A N 1
ATOM 665 C CA . LEU A 1 84 ? 3.725 0.522 -11.273 1.00 98.88 84 LEU A CA 1
ATOM 666 C C . LEU A 1 84 ? 4.023 1.968 -10.889 1.00 98.88 84 LEU A C 1
ATOM 668 O O . LEU A 1 84 ? 4.682 2.675 -11.651 1.00 98.88 84 LEU A O 1
ATOM 672 N N . PHE A 1 85 ? 3.577 2.395 -9.708 1.00 98.88 85 PHE A N 1
ATOM 673 C CA . PHE A 1 85 ? 4.026 3.638 -9.086 1.00 98.88 85 PHE A CA 1
ATOM 674 C C . PHE A 1 85 ? 4.681 3.359 -7.731 1.00 98.88 85 PHE A C 1
ATOM 676 O O . PHE A 1 85 ? 4.159 2.590 -6.930 1.00 98.88 85 PHE A O 1
ATOM 683 N N . ALA A 1 86 ? 5.837 3.972 -7.480 1.00 98.75 86 ALA A N 1
ATOM 684 C CA . ALA A 1 86 ? 6.556 3.814 -6.221 1.00 98.75 86 ALA A CA 1
ATOM 685 C C . ALA A 1 86 ? 7.522 4.980 -5.958 1.00 98.75 86 ALA A C 1
ATOM 687 O O . ALA A 1 86 ? 7.676 5.896 -6.779 1.00 98.75 86 ALA A O 1
ATOM 688 N N . THR A 1 87 ? 8.218 4.921 -4.823 1.00 98.25 87 THR A N 1
ATOM 689 C CA . THR A 1 87 ? 9.344 5.816 -4.530 1.00 98.25 87 THR A CA 1
ATOM 690 C C . THR A 1 87 ? 10.485 5.613 -5.538 1.00 98.25 87 THR A C 1
ATOM 692 O O . THR A 1 87 ? 10.608 4.537 -6.139 1.00 98.25 87 THR A O 1
ATOM 695 N N . PRO A 1 88 ? 11.362 6.616 -5.732 1.00 97.25 88 PRO A N 1
ATOM 696 C CA . PRO A 1 88 ? 12.543 6.456 -6.580 1.00 97.25 88 PRO A CA 1
ATOM 697 C C . PRO A 1 88 ? 13.422 5.265 -6.165 1.00 97.25 88 PRO A C 1
ATOM 699 O O . PRO A 1 88 ? 13.896 4.529 -7.027 1.00 97.25 88 PRO A O 1
ATOM 702 N N . HIS A 1 89 ? 13.561 5.024 -4.857 1.00 97.56 89 HIS A N 1
ATOM 703 C CA . HIS A 1 89 ? 14.368 3.935 -4.301 1.00 97.56 89 HIS A CA 1
ATOM 704 C C . HIS A 1 89 ? 13.831 2.548 -4.668 1.00 97.56 89 HIS A C 1
ATOM 706 O O . HIS A 1 89 ? 14.615 1.676 -5.044 1.00 97.56 89 HIS A O 1
ATOM 712 N N . VAL A 1 90 ? 12.507 2.354 -4.666 1.00 98.50 90 VAL A N 1
ATOM 713 C CA . VAL A 1 90 ? 11.896 1.107 -5.152 1.00 98.50 90 VAL A CA 1
ATOM 714 C C . VAL A 1 90 ? 12.203 0.890 -6.632 1.00 98.50 90 VAL A C 1
ATOM 716 O O . VAL A 1 90 ? 12.560 -0.220 -7.028 1.00 98.50 90 VAL A O 1
ATOM 719 N N . LEU A 1 91 ? 12.095 1.930 -7.467 1.00 98.44 91 LEU A N 1
ATOM 720 C CA . LEU A 1 91 ? 12.391 1.788 -8.896 1.00 98.44 91 LEU A CA 1
ATOM 721 C C . LEU A 1 91 ? 13.870 1.476 -9.146 1.00 98.44 91 LEU A C 1
ATOM 723 O O . LEU A 1 91 ? 14.188 0.661 -10.012 1.00 98.44 91 LEU A O 1
ATOM 727 N N . ASP A 1 92 ? 14.773 2.083 -8.382 1.00 98.19 92 ASP A N 1
ATOM 728 C CA . ASP A 1 92 ? 16.203 1.797 -8.471 1.00 98.19 92 ASP A CA 1
ATOM 729 C C . ASP A 1 92 ? 16.526 0.374 -8.001 1.00 98.19 92 ASP A C 1
ATOM 731 O O . ASP A 1 92 ? 17.283 -0.331 -8.671 1.00 98.19 92 ASP A O 1
ATOM 735 N N . ALA A 1 93 ? 15.898 -0.098 -6.921 1.00 98.19 93 ALA A N 1
ATOM 736 C CA . ALA A 1 93 ? 16.006 -1.483 -6.469 1.00 98.19 93 ALA A CA 1
ATOM 737 C C . ALA A 1 93 ? 15.437 -2.471 -7.506 1.00 98.19 93 ALA A C 1
ATOM 739 O O . ALA A 1 93 ? 16.041 -3.513 -7.769 1.00 98.19 93 ALA A O 1
ATOM 740 N N . LEU A 1 94 ? 14.320 -2.134 -8.160 1.00 98.56 94 LEU A N 1
ATOM 741 C CA . LEU A 1 94 ? 13.735 -2.938 -9.235 1.00 98.56 94 LEU A CA 1
ATOM 742 C C . LEU A 1 94 ? 14.693 -3.072 -10.425 1.00 98.56 94 LEU A C 1
ATOM 744 O O . LEU A 1 94 ? 14.882 -4.175 -10.936 1.00 98.56 94 LEU A O 1
ATOM 748 N N . ARG A 1 95 ? 15.347 -1.976 -10.833 1.00 98.44 95 ARG A N 1
ATOM 749 C CA . ARG A 1 95 ? 16.348 -1.964 -11.918 1.00 98.44 95 ARG A CA 1
ATOM 750 C C . ARG A 1 95 ? 17.592 -2.801 -11.612 1.00 98.44 95 ARG A C 1
ATOM 752 O O . ARG A 1 95 ? 18.302 -3.187 -12.536 1.00 98.44 95 ARG A O 1
ATOM 759 N N . GLN A 1 96 ? 17.859 -3.089 -10.339 1.00 97.88 96 GLN A N 1
ATOM 760 C CA . GLN A 1 96 ? 18.951 -3.968 -9.913 1.00 97.88 96 GLN A CA 1
ATOM 761 C C . GLN A 1 96 ? 18.574 -5.459 -9.941 1.00 97.88 96 GLN A C 1
ATOM 763 O O . GLN A 1 96 ? 19.456 -6.309 -9.793 1.00 97.88 96 GLN A O 1
ATOM 768 N N . SER A 1 97 ? 17.296 -5.806 -10.141 1.00 97.69 97 SER A N 1
ATOM 769 C CA . SER A 1 97 ? 16.881 -7.204 -10.283 1.00 97.69 97 SER A CA 1
ATOM 770 C C . SER A 1 97 ? 17.526 -7.845 -11.512 1.00 97.69 97 SER A C 1
ATOM 772 O O . SER A 1 97 ? 17.580 -7.278 -12.603 1.00 97.69 97 SER A O 1
ATOM 774 N N . ARG A 1 98 ? 17.940 -9.105 -11.364 1.00 96.19 98 ARG A N 1
ATOM 775 C CA . ARG A 1 98 ? 18.457 -9.924 -12.473 1.00 96.19 98 ARG A CA 1
ATOM 776 C C . ARG A 1 98 ? 17.399 -10.259 -13.531 1.00 96.19 98 ARG A C 1
ATOM 778 O O . ARG A 1 98 ? 17.754 -10.736 -14.603 1.00 96.19 98 ARG A O 1
ATOM 785 N N . LEU A 1 99 ? 16.119 -10.096 -13.194 1.00 98.19 99 LEU A N 1
ATOM 786 C CA . LEU A 1 99 ? 14.974 -10.353 -14.070 1.00 98.19 99 LEU A CA 1
ATOM 787 C C . LEU A 1 99 ? 14.443 -9.064 -14.708 1.00 98.19 99 LEU A C 1
ATOM 789 O O . LEU A 1 99 ? 13.422 -9.100 -15.391 1.00 98.19 99 LEU A O 1
ATOM 793 N N . TYR A 1 100 ? 15.116 -7.936 -14.476 1.00 98.56 100 TYR A N 1
ATOM 794 C CA . TYR A 1 100 ? 14.702 -6.652 -15.004 1.00 98.56 100 TYR A CA 1
ATOM 795 C C . TYR A 1 100 ? 14.776 -6.619 -16.534 1.00 98.56 100 TYR A C 1
ATOM 797 O O . TYR A 1 100 ? 15.804 -6.937 -17.137 1.00 98.56 100 TYR A O 1
ATOM 805 N N . GLU A 1 101 ? 13.699 -6.156 -17.165 1.00 98.25 101 GLU A N 1
ATOM 806 C CA . GLU A 1 101 ? 13.647 -5.908 -18.598 1.00 98.25 101 GLU A CA 1
ATOM 807 C C . GLU A 1 101 ? 13.418 -4.424 -18.875 1.00 98.25 101 GLU A C 1
ATOM 809 O O . GLU A 1 101 ? 12.519 -3.792 -18.324 1.00 98.25 101 GLU A O 1
ATOM 814 N N . LYS A 1 102 ? 14.175 -3.867 -19.827 1.00 97.69 102 LYS A N 1
ATOM 815 C CA . LYS A 1 102 ? 14.022 -2.464 -20.252 1.00 97.69 102 LYS A CA 1
ATOM 816 C C . LYS A 1 102 ? 12.616 -2.148 -20.789 1.00 97.69 102 LYS A C 1
ATOM 818 O O . LYS A 1 102 ? 12.209 -0.990 -20.796 1.00 97.69 102 LYS A O 1
ATOM 823 N N . SER A 1 103 ? 11.876 -3.165 -21.237 1.00 97.38 103 SER A N 1
ATOM 824 C CA . SER A 1 103 ? 10.473 -3.057 -21.655 1.00 97.38 103 SER A CA 1
ATOM 825 C C . SER A 1 103 ? 9.556 -2.560 -20.528 1.00 97.38 103 SER A C 1
ATOM 827 O O . SER A 1 103 ? 8.511 -1.977 -20.815 1.00 97.38 103 SER A O 1
ATOM 829 N N . PHE A 1 104 ? 9.944 -2.732 -19.258 1.00 98.44 104 PHE A N 1
ATOM 830 C CA . PHE A 1 104 ? 9.160 -2.278 -18.112 1.00 98.44 104 PHE A CA 1
ATOM 831 C C . PHE A 1 104 ? 9.134 -0.754 -17.973 1.00 98.44 104 PHE A C 1
ATOM 833 O O . PHE A 1 104 ? 8.115 -0.241 -17.527 1.00 98.44 104 PHE A O 1
ATOM 840 N N . GLU A 1 105 ? 10.176 -0.020 -18.398 1.00 98.00 105 GLU A N 1
ATOM 841 C CA . GLU A 1 105 ? 10.309 1.437 -18.165 1.00 98.00 105 GLU A CA 1
ATOM 842 C C . GLU A 1 105 ? 9.085 2.249 -18.611 1.00 98.00 105 GLU A C 1
ATOM 844 O O . GLU A 1 105 ? 8.720 3.221 -17.960 1.00 98.00 105 GLU A O 1
ATOM 849 N N . ALA A 1 106 ? 8.402 1.839 -19.685 1.00 97.75 106 ALA A N 1
ATOM 850 C CA . ALA A 1 106 ? 7.205 2.532 -20.171 1.00 97.75 106 ALA A CA 1
ATOM 851 C C . ALA A 1 106 ? 6.018 2.497 -19.183 1.00 97.75 106 ALA A C 1
ATOM 853 O O . ALA A 1 106 ? 5.049 3.231 -19.367 1.00 97.75 106 ALA A O 1
ATOM 854 N N . ARG A 1 107 ? 6.084 1.629 -18.169 1.00 98.06 107 ARG A N 1
ATOM 855 C CA . ARG A 1 107 ? 5.040 1.369 -17.171 1.00 98.06 107 ARG A CA 1
ATOM 856 C C . ARG A 1 107 ? 5.496 1.672 -15.742 1.00 98.06 107 ARG A C 1
ATOM 858 O O . ARG A 1 107 ? 4.721 1.448 -14.815 1.00 98.06 107 ARG A O 1
ATOM 865 N N . LEU A 1 108 ? 6.734 2.140 -15.552 1.00 98.75 108 LEU A N 1
ATOM 866 C CA . LEU A 1 108 ? 7.263 2.530 -14.246 1.00 98.75 108 LEU A CA 1
ATOM 867 C C . LEU A 1 108 ? 7.079 4.033 -14.053 1.00 98.75 108 LEU A C 1
ATOM 869 O O . LEU A 1 108 ? 7.524 4.842 -14.866 1.00 98.75 108 LEU A O 1
ATOM 873 N N . HIS A 1 109 ? 6.440 4.408 -12.955 1.00 98.81 109 HIS A N 1
ATOM 874 C CA . HIS A 1 109 ? 6.105 5.786 -12.640 1.00 98.81 109 HIS A CA 1
ATOM 875 C C . HIS A 1 109 ? 6.628 6.142 -11.249 1.00 98.81 109 HIS A C 1
ATOM 877 O O . HIS A 1 109 ? 6.583 5.345 -10.317 1.00 98.81 109 HIS A O 1
ATOM 883 N N . THR A 1 110 ? 7.128 7.362 -11.100 1.00 98.50 110 THR A N 1
ATOM 884 C CA . THR A 1 110 ? 7.516 7.906 -9.800 1.00 98.50 110 THR A CA 1
ATOM 885 C C . THR A 1 110 ? 7.381 9.420 -9.821 1.00 98.50 110 THR A C 1
ATOM 887 O O . THR A 1 110 ? 7.383 10.046 -10.886 1.00 98.50 110 THR A O 1
ATOM 890 N N . LYS A 1 111 ? 7.271 10.010 -8.638 1.00 98.19 111 LYS A N 1
ATOM 891 C CA . LYS A 1 111 ? 7.356 11.447 -8.420 1.00 98.19 111 LYS A CA 1
ATOM 892 C C . LYS A 1 111 ? 8.154 11.671 -7.147 1.00 98.19 111 LYS A C 1
ATOM 894 O O . LYS A 1 111 ? 7.830 11.074 -6.132 1.00 98.19 111 LYS A O 1
ATOM 899 N N . ILE A 1 112 ? 9.167 12.530 -7.215 1.00 98.06 112 ILE A N 1
ATOM 900 C CA . ILE A 1 112 ? 9.911 12.964 -6.031 1.00 98.06 112 ILE A CA 1
ATOM 901 C C . ILE A 1 112 ? 9.014 13.919 -5.249 1.00 98.06 112 ILE A C 1
ATOM 903 O O . ILE A 1 112 ? 8.543 14.912 -5.806 1.00 98.06 112 ILE A O 1
ATOM 907 N N . LEU A 1 113 ? 8.794 13.592 -3.982 1.00 97.88 113 LEU A N 1
ATOM 908 C CA . LEU A 1 113 ? 8.016 14.366 -3.025 1.00 97.88 113 LEU A CA 1
ATOM 909 C C . LEU A 1 113 ? 8.926 14.783 -1.873 1.00 97.88 113 LEU A C 1
ATOM 911 O O . LEU A 1 113 ? 9.724 13.979 -1.389 1.00 97.88 113 LEU A O 1
ATOM 915 N N . SER A 1 114 ? 8.804 16.032 -1.441 1.00 97.25 114 SER A N 1
ATOM 916 C CA . SER A 1 114 ? 9.412 16.489 -0.191 1.00 97.25 114 SER A CA 1
ATOM 917 C C . SER A 1 114 ? 8.678 15.868 0.999 1.00 97.25 114 SER A C 1
ATOM 919 O O . SER A 1 114 ? 7.510 15.503 0.883 1.00 97.25 114 SER A O 1
ATOM 921 N N . LEU A 1 115 ? 9.324 15.776 2.164 1.00 96.75 115 LEU A N 1
ATOM 922 C CA . LEU A 1 115 ? 8.662 15.288 3.375 1.00 96.75 115 LEU A CA 1
ATOM 923 C C . LEU A 1 115 ? 7.383 16.103 3.669 1.00 96.75 115 LEU A C 1
ATOM 925 O O . LEU A 1 115 ? 7.411 17.335 3.648 1.00 96.75 115 LEU A O 1
ATOM 929 N N . HIS A 1 116 ? 6.280 15.397 3.927 1.00 97.44 116 HIS A N 1
ATOM 930 C CA . HIS A 1 116 ? 4.904 15.890 4.087 1.00 97.44 116 HIS A CA 1
ATOM 931 C C . HIS A 1 116 ? 4.241 16.451 2.818 1.00 97.44 116 HIS A C 1
ATOM 933 O O . HIS A 1 116 ? 3.105 16.916 2.878 1.00 97.44 116 HIS A O 1
ATOM 939 N N . GLU A 1 117 ? 4.896 16.398 1.658 1.00 98.12 117 GLU A N 1
ATOM 940 C CA . GLU A 1 117 ? 4.259 16.760 0.394 1.00 98.12 117 GLU A CA 1
ATOM 941 C C . GLU A 1 117 ? 3.257 15.679 -0.024 1.00 98.12 117 GLU A C 1
ATOM 943 O O . GLU A 1 117 ? 3.580 14.488 -0.042 1.00 98.12 117 GLU A O 1
ATOM 948 N N . THR A 1 118 ? 2.062 16.122 -0.417 1.00 98.56 118 THR A N 1
ATOM 949 C CA . THR A 1 118 ? 1.024 15.288 -1.028 1.00 98.56 118 THR A CA 1
ATOM 950 C C . THR A 1 118 ? 0.832 15.672 -2.487 1.00 98.56 118 THR A C 1
ATOM 952 O O . THR A 1 118 ? 0.645 16.844 -2.818 1.00 98.56 118 THR A O 1
ATOM 955 N N . ALA A 1 119 ? 0.824 14.677 -3.372 1.00 98.50 119 ALA A N 1
ATOM 956 C CA . ALA A 1 119 ? 0.557 14.857 -4.790 1.00 98.50 119 ALA A CA 1
ATOM 957 C C . ALA A 1 119 ? -0.580 13.951 -5.262 1.00 98.50 119 ALA A C 1
ATOM 959 O O . ALA A 1 119 ? -0.565 12.746 -5.025 1.00 98.50 119 ALA A O 1
ATOM 960 N N . TYR A 1 120 ? -1.521 14.534 -6.003 1.00 98.50 120 TYR A N 1
ATOM 961 C CA . TYR A 1 120 ? -2.500 13.783 -6.783 1.00 98.50 120 TYR A CA 1
ATOM 962 C C . TYR A 1 120 ? -1.863 13.215 -8.056 1.00 98.50 120 TYR A C 1
ATOM 964 O O . TYR A 1 120 ? -1.095 13.901 -8.742 1.00 98.50 120 TYR A O 1
ATOM 972 N N . LEU A 1 121 ? -2.194 11.965 -8.369 1.00 98.69 121 LEU A N 1
ATOM 973 C CA . LEU A 1 121 ? -1.642 11.183 -9.466 1.00 98.69 121 LEU A CA 1
ATOM 974 C C . LEU A 1 121 ? -2.744 10.343 -10.124 1.00 98.69 121 LEU A C 1
ATOM 976 O O . LEU A 1 121 ? -3.685 9.902 -9.468 1.00 98.69 121 LEU A O 1
ATOM 980 N N . SER A 1 122 ? -2.584 10.088 -11.424 1.00 98.25 122 SER A N 1
ATOM 981 C CA . SER A 1 122 ? -3.413 9.141 -12.172 1.00 98.25 122 SER A CA 1
ATOM 982 C C . SER A 1 122 ? -2.510 8.239 -13.011 1.00 98.25 122 SER A C 1
ATOM 984 O O . SER A 1 122 ? -1.833 8.704 -13.932 1.00 98.25 122 SER A O 1
ATOM 986 N N . VAL A 1 123 ? -2.441 6.955 -12.654 1.00 98.50 123 VAL A N 1
ATOM 987 C CA . VAL A 1 123 ? -1.544 5.958 -13.265 1.00 98.50 123 VAL A CA 1
ATOM 988 C C . VAL A 1 123 ? -2.320 4.665 -13.487 1.00 98.50 123 VAL A C 1
ATOM 990 O O . VAL A 1 123 ? -3.101 4.256 -12.636 1.00 98.50 123 VAL A O 1
ATOM 993 N N . GLY A 1 124 ? -2.175 4.033 -14.656 1.00 95.50 124 GLY A N 1
ATOM 994 C CA . GLY A 1 124 ? -2.969 2.841 -14.993 1.00 95.50 124 GLY A CA 1
ATOM 995 C C . GLY A 1 124 ? -4.486 3.105 -15.022 1.00 95.50 124 GLY A C 1
ATOM 996 O O . GLY A 1 124 ? -5.292 2.178 -14.940 1.00 95.50 124 GLY A O 1
ATOM 997 N N . GLY A 1 125 ? -4.909 4.373 -15.109 1.00 96.62 125 GLY A N 1
ATOM 998 C CA . GLY A 1 125 ? -6.305 4.797 -14.955 1.00 96.62 125 GLY A CA 1
ATOM 999 C C . GLY A 1 125 ? -6.858 4.629 -13.534 1.00 96.62 125 GLY A C 1
ATOM 1000 O O . GLY A 1 125 ? -8.068 4.479 -13.384 1.00 96.62 125 GLY A O 1
ATOM 1001 N N . VAL A 1 126 ? -5.984 4.574 -12.529 1.00 98.38 126 VAL A N 1
ATOM 1002 C CA . VAL A 1 126 ? -6.318 4.622 -11.104 1.00 98.38 126 VAL A CA 1
ATOM 1003 C C . VAL A 1 126 ? -5.879 5.977 -10.572 1.00 98.38 126 VAL A C 1
ATOM 1005 O O . VAL A 1 126 ? -4.731 6.380 -10.773 1.00 98.38 126 VAL A O 1
ATOM 1008 N N . ASP A 1 127 ? -6.794 6.648 -9.887 1.00 98.44 127 ASP A N 1
ATOM 1009 C CA . ASP A 1 127 ? -6.551 7.934 -9.251 1.00 98.44 127 ASP A CA 1
ATOM 1010 C C . ASP A 1 127 ? -6.169 7.721 -7.788 1.00 98.44 127 ASP A C 1
ATOM 1012 O O . ASP A 1 127 ? -6.779 6.913 -7.080 1.00 98.44 127 ASP A O 1
ATOM 1016 N N . PHE A 1 128 ? -5.139 8.427 -7.336 1.00 98.81 128 PHE A N 1
ATOM 1017 C CA . PHE A 1 128 ? -4.661 8.332 -5.965 1.00 98.81 128 PHE A CA 1
ATOM 1018 C C . PHE A 1 128 ? -3.876 9.575 -5.549 1.00 98.81 128 PHE A C 1
ATOM 1020 O O . PHE A 1 128 ? -3.393 10.351 -6.375 1.00 98.81 128 PHE A O 1
ATOM 1027 N N . PHE A 1 129 ? -3.715 9.736 -4.244 1.00 98.81 129 PHE A N 1
ATOM 1028 C CA . PHE A 1 129 ? -2.760 10.658 -3.648 1.00 98.81 129 PHE A CA 1
ATOM 1029 C C . PHE A 1 129 ? -1.562 9.870 -3.132 1.00 98.81 129 PHE A C 1
ATOM 1031 O O . PHE A 1 129 ? -1.745 8.826 -2.509 1.00 98.81 129 PHE A O 1
ATOM 1038 N N . ALA A 1 130 ? -0.354 10.368 -3.375 1.00 98.81 130 ALA A N 1
ATOM 1039 C CA . ALA A 1 130 ? 0.860 9.912 -2.708 1.00 98.81 130 ALA A CA 1
ATOM 1040 C C . ALA A 1 130 ? 1.329 11.003 -1.747 1.00 98.81 130 ALA A C 1
ATOM 1042 O O . ALA A 1 130 ? 1.418 12.168 -2.143 1.00 98.81 130 ALA A O 1
ATOM 1043 N N . THR A 1 131 ? 1.639 10.624 -0.513 1.00 98.69 131 THR A N 1
ATOM 1044 C CA . THR A 1 131 ? 2.104 11.531 0.536 1.00 98.69 131 THR A CA 1
ATOM 1045 C C . THR A 1 131 ? 3.417 11.020 1.104 1.00 98.69 131 THR A C 1
ATOM 1047 O O . THR A 1 131 ? 3.478 9.885 1.572 1.00 98.69 131 THR A O 1
ATOM 1050 N N . SER A 1 132 ? 4.463 11.845 1.103 1.00 98.12 132 SER A N 1
ATOM 1051 C CA . SER A 1 132 ? 5.732 11.469 1.736 1.00 98.12 132 SER A CA 1
ATOM 1052 C C . SER A 1 132 ? 5.643 11.641 3.248 1.00 98.12 132 SER A C 1
ATOM 1054 O O . SER A 1 132 ? 5.432 12.753 3.722 1.00 98.12 132 SER A O 1
ATOM 1056 N N . LEU A 1 133 ? 5.859 10.572 4.008 1.00 97.69 133 LEU A N 1
ATOM 1057 C CA . LEU A 1 133 ? 5.836 10.574 5.473 1.00 97.69 133 LEU A CA 1
ATOM 1058 C C . LEU A 1 133 ? 7.134 9.969 6.014 1.00 97.69 133 LEU A C 1
ATOM 1060 O O . LEU A 1 133 ? 7.739 9.118 5.366 1.00 97.69 133 LEU A O 1
ATOM 1064 N N . SER A 1 134 ? 7.557 10.377 7.207 1.00 96.75 134 SER A N 1
ATOM 1065 C CA . SER A 1 134 ? 8.673 9.736 7.899 1.00 96.75 134 SER A CA 1
ATOM 1066 C C . SER A 1 134 ? 8.294 8.320 8.321 1.00 96.75 134 SER A C 1
ATOM 1068 O O . SER A 1 134 ? 7.227 8.100 8.907 1.00 96.75 134 SER A O 1
ATOM 1070 N N . HIS A 1 135 ? 9.195 7.378 8.060 1.00 96.56 135 HIS A N 1
ATOM 1071 C CA . HIS A 1 135 ? 9.100 6.000 8.527 1.00 96.56 135 HIS A CA 1
ATOM 1072 C C . HIS A 1 135 ? 9.153 5.929 10.064 1.00 96.56 135 HIS A C 1
ATOM 1074 O O . HIS A 1 135 ? 9.759 6.774 10.728 1.00 96.56 135 HIS A O 1
ATOM 1080 N N . ALA A 1 136 ? 8.515 4.925 10.657 1.00 91.88 136 ALA A N 1
ATOM 1081 C CA . ALA A 1 136 ? 8.594 4.648 12.083 1.00 91.88 136 ALA A CA 1
ATOM 1082 C C . ALA A 1 136 ? 9.965 4.059 12.457 1.00 91.88 136 ALA A C 1
ATOM 1084 O O . ALA A 1 136 ? 10.423 3.111 11.829 1.00 91.88 136 ALA A O 1
ATOM 1085 N N . GLY A 1 137 ? 10.578 4.573 13.528 1.00 87.31 137 GLY A N 1
ATOM 1086 C CA . GLY A 1 137 ? 11.842 4.076 14.086 1.00 87.31 137 GLY A CA 1
ATOM 1087 C C . GLY A 1 137 ? 13.068 4.895 13.668 1.00 87.31 137 GLY A C 1
ATOM 1088 O O . GLY A 1 137 ? 13.291 5.148 12.492 1.00 87.31 137 GLY A O 1
ATOM 1089 N N . GLU A 1 138 ? 13.900 5.268 14.645 1.00 75.69 138 GLU A N 1
ATOM 1090 C CA . GLU A 1 138 ? 15.075 6.145 14.454 1.00 75.69 138 GLU A CA 1
ATOM 1091 C C . GLU A 1 138 ? 16.104 5.581 13.458 1.00 75.69 138 GLU A C 1
ATOM 1093 O O . GLU A 1 138 ? 16.839 6.319 12.816 1.00 75.69 138 GLU A O 1
ATOM 1098 N N . SER A 1 139 ? 16.163 4.257 13.289 1.00 80.25 139 SER A N 1
ATOM 1099 C CA . SER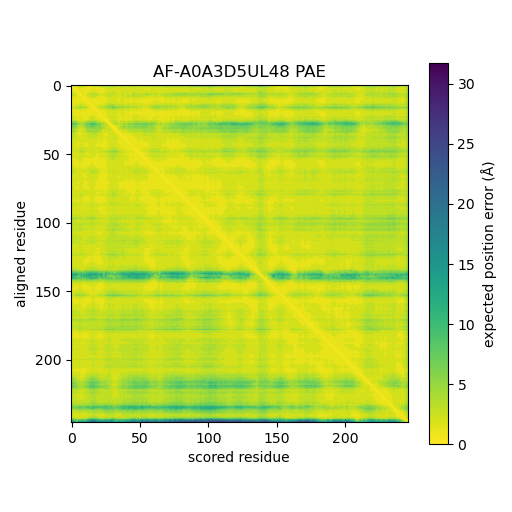 A 1 139 ? 17.082 3.618 12.334 1.00 80.25 139 SER A CA 1
ATOM 1100 C C . SER A 1 139 ? 16.646 3.738 10.867 1.00 80.25 139 SER A C 1
ATOM 1102 O O . SER A 1 139 ? 17.374 3.271 9.995 1.00 80.25 139 SER A O 1
ATOM 1104 N N . PHE A 1 140 ? 15.485 4.343 10.594 1.00 84.81 140 PHE A N 1
ATOM 1105 C CA . PHE A 1 140 ? 14.877 4.436 9.263 1.00 84.81 140 PHE A CA 1
ATOM 1106 C C . PHE A 1 140 ? 14.635 5.887 8.813 1.00 84.81 140 PHE A C 1
ATOM 1108 O O . PHE A 1 140 ? 13.843 6.123 7.906 1.00 84.81 140 PHE A O 1
ATOM 1115 N N . GLU A 1 141 ? 15.312 6.869 9.419 1.00 79.69 141 GLU A N 1
ATOM 1116 C CA . GLU A 1 141 ? 15.146 8.298 9.088 1.00 79.69 141 GLU A CA 1
ATOM 1117 C C . GLU A 1 141 ? 15.436 8.628 7.614 1.00 79.69 141 GLU A C 1
ATOM 1119 O O . GLU A 1 141 ? 14.805 9.521 7.049 1.00 79.69 141 GLU A O 1
ATOM 1124 N N . ASP A 1 142 ? 16.342 7.880 6.980 1.00 85.31 142 ASP A N 1
AT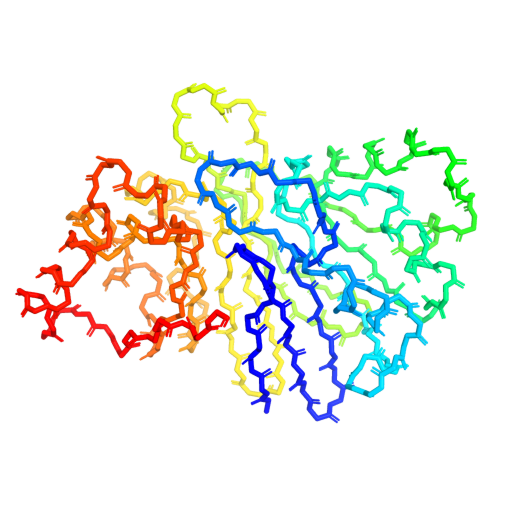OM 1125 C CA . ASP A 1 142 ? 16.705 8.051 5.568 1.00 85.31 142 ASP A CA 1
ATOM 1126 C C . ASP A 1 142 ? 15.754 7.318 4.597 1.00 85.31 142 ASP A C 1
ATOM 1128 O O . ASP A 1 142 ? 15.902 7.437 3.378 1.00 85.31 142 ASP A O 1
ATOM 1132 N N . VAL A 1 143 ? 14.782 6.551 5.108 1.00 89.94 143 VAL A N 1
ATOM 1133 C CA . VAL A 1 143 ? 13.834 5.800 4.276 1.00 89.94 143 VAL A CA 1
ATOM 1134 C C . VAL A 1 143 ? 12.721 6.725 3.803 1.00 89.94 143 VAL A C 1
ATOM 1136 O O . VAL A 1 143 ? 11.961 7.294 4.589 1.00 89.94 143 VAL A O 1
ATOM 1139 N N . VAL A 1 144 ? 12.583 6.836 2.483 1.00 92.38 144 VAL A N 1
ATOM 1140 C CA . VAL A 1 144 ? 11.463 7.544 1.865 1.00 92.38 144 VAL A CA 1
ATOM 1141 C C . VAL A 1 144 ? 10.245 6.624 1.884 1.00 92.38 144 VAL A C 1
ATOM 1143 O O . VAL A 1 144 ? 10.166 5.707 1.073 1.00 92.38 144 VAL A O 1
ATOM 1146 N N . ASN A 1 145 ? 9.291 6.878 2.781 1.00 97.88 145 ASN A N 1
ATOM 1147 C CA . ASN A 1 145 ? 8.016 6.161 2.835 1.00 97.88 145 ASN A CA 1
ATOM 1148 C C . ASN A 1 145 ? 6.896 6.990 2.191 1.00 97.88 145 ASN A C 1
ATOM 1150 O O . ASN A 1 145 ? 6.606 8.111 2.622 1.00 97.88 145 ASN A O 1
ATOM 1154 N N . TYR A 1 146 ? 6.239 6.431 1.174 1.00 98.69 146 TYR A N 1
ATOM 1155 C CA . TYR A 1 146 ? 5.012 6.996 0.613 1.00 98.69 146 TYR A CA 1
ATOM 1156 C C . TYR A 1 146 ? 3.790 6.310 1.203 1.00 98.69 146 TYR A C 1
ATOM 1158 O O . TYR A 1 146 ? 3.619 5.106 1.059 1.00 98.69 146 TYR A O 1
ATOM 1166 N N . ALA A 1 147 ? 2.907 7.100 1.805 1.00 98.69 147 ALA A N 1
ATOM 1167 C CA . ALA A 1 147 ? 1.539 6.688 2.056 1.00 98.69 147 ALA A CA 1
ATOM 1168 C C . ALA A 1 147 ? 0.681 6.952 0.813 1.00 98.69 147 ALA A C 1
ATOM 1170 O O . ALA A 1 147 ? 0.906 7.925 0.086 1.00 98.69 147 ALA A O 1
ATOM 1171 N N . TYR A 1 148 ? -0.324 6.111 0.584 1.00 98.88 148 TYR A N 1
ATOM 1172 C CA . TYR A 1 148 ? -1.220 6.227 -0.564 1.00 98.88 148 TYR A CA 1
ATOM 1173 C C . TYR A 1 148 ? -2.666 6.384 -0.121 1.00 98.88 148 TYR A C 1
ATOM 1175 O O . TYR A 1 148 ? -3.127 5.613 0.707 1.00 98.88 148 TYR A O 1
ATOM 1183 N N . THR A 1 149 ? -3.405 7.325 -0.711 1.00 98.75 149 THR A N 1
ATOM 1184 C CA . THR A 1 149 ? -4.877 7.337 -0.650 1.00 98.75 149 THR A CA 1
ATOM 1185 C C . THR A 1 149 ? -5.416 7.004 -2.028 1.00 98.75 149 THR A C 1
ATOM 1187 O O . THR A 1 149 ? -5.379 7.848 -2.921 1.00 98.75 149 THR A O 1
ATOM 1190 N N . VAL A 1 150 ? -5.869 5.769 -2.221 1.00 98.62 150 VAL A N 1
ATOM 1191 C CA . VAL A 1 150 ? -6.277 5.236 -3.525 1.00 98.62 150 VAL A CA 1
ATOM 1192 C C . VAL A 1 150 ? -7.791 5.286 -3.665 1.00 98.62 150 VAL A C 1
ATOM 1194 O O . VAL A 1 150 ? -8.515 4.835 -2.776 1.00 98.62 150 VAL A O 1
ATOM 1197 N N . THR A 1 151 ? -8.274 5.784 -4.801 1.00 97.75 151 THR A N 1
ATOM 1198 C CA . THR A 1 151 ? -9.699 5.764 -5.130 1.00 97.75 151 THR A CA 1
ATOM 1199 C C . THR A 1 151 ? -10.036 4.508 -5.930 1.00 97.75 151 THR A C 1
ATOM 1201 O O . THR A 1 151 ? -9.576 4.328 -7.060 1.00 97.75 151 THR A O 1
ATOM 1204 N N . VAL A 1 152 ? -10.871 3.634 -5.361 1.00 96.50 152 VAL A N 1
ATOM 1205 C CA . VAL A 1 152 ? -11.399 2.441 -6.044 1.00 96.50 152 VAL A CA 1
ATOM 1206 C C . VAL A 1 152 ? -12.910 2.361 -5.835 1.00 96.50 152 VAL A C 1
ATOM 1208 O O . VAL A 1 152 ? -13.394 2.272 -4.709 1.00 96.50 152 VAL A O 1
ATOM 1211 N N . ASP A 1 153 ? -13.667 2.357 -6.935 1.00 95.88 153 ASP A N 1
ATOM 1212 C CA . ASP A 1 153 ? -15.118 2.590 -6.924 1.00 95.88 153 ASP A CA 1
ATOM 1213 C C . ASP A 1 153 ? -15.453 3.918 -6.193 1.00 95.88 153 ASP A C 1
ATOM 1215 O O . ASP A 1 153 ? -15.021 4.975 -6.642 1.00 95.88 153 ASP A O 1
ATOM 1219 N N . GLU A 1 154 ? -16.202 3.877 -5.085 1.00 92.81 154 GLU A N 1
ATOM 1220 C CA . GLU A 1 154 ? -16.543 5.044 -4.245 1.00 92.81 154 GLU A CA 1
ATOM 1221 C C . GLU A 1 154 ? -15.704 5.117 -2.951 1.00 92.81 154 GLU A C 1
ATOM 1223 O O . GLU A 1 154 ? -15.950 5.971 -2.099 1.00 92.81 154 GLU A O 1
ATOM 1228 N N . ALA A 1 155 ? -14.745 4.201 -2.767 1.00 96.31 155 ALA A N 1
ATOM 1229 C CA . ALA A 1 155 ? -13.923 4.118 -1.563 1.00 96.31 155 ALA A CA 1
ATOM 1230 C C . ALA A 1 155 ? -12.606 4.889 -1.724 1.00 96.31 155 ALA A C 1
ATOM 1232 O O . ALA A 1 155 ? -11.968 4.831 -2.779 1.00 96.31 155 ALA A O 1
ATOM 1233 N N . PHE A 1 156 ? -12.188 5.551 -0.645 1.00 98.12 156 PHE A N 1
ATOM 1234 C CA . PHE A 1 156 ? -10.897 6.223 -0.504 1.00 98.12 156 PHE A CA 1
ATOM 1235 C C . PHE A 1 156 ? -10.086 5.444 0.525 1.00 98.12 156 PHE A C 1
ATOM 1237 O O . PHE A 1 156 ? -10.323 5.554 1.731 1.00 98.12 156 PHE A O 1
ATOM 1244 N N . VAL A 1 157 ? -9.183 4.599 0.032 1.00 98.75 157 VAL A N 1
ATOM 1245 C CA . VAL A 1 157 ? -8.426 3.657 0.858 1.00 98.75 157 VAL A CA 1
ATOM 1246 C C . VAL A 1 157 ? -7.046 4.233 1.142 1.00 98.75 157 VAL A C 1
ATOM 1248 O O . VAL A 1 157 ? -6.234 4.370 0.229 1.00 98.75 157 VAL A O 1
ATOM 1251 N N . PHE A 1 158 ? -6.787 4.575 2.400 1.00 98.88 158 PHE A N 1
ATOM 1252 C CA . PHE A 1 158 ? -5.496 5.067 2.868 1.00 98.88 158 PHE A CA 1
ATOM 1253 C C . PHE A 1 158 ? -4.599 3.910 3.309 1.00 98.88 158 PHE A C 1
ATOM 1255 O O . PHE A 1 158 ? -5.012 3.108 4.135 1.00 98.88 158 PHE A O 1
ATOM 1262 N N . HIS A 1 159 ? -3.371 3.845 2.812 1.00 98.88 159 HIS A N 1
ATOM 1263 C CA . HIS A 1 159 ? -2.339 2.898 3.219 1.00 98.88 159 HIS A CA 1
ATOM 1264 C C . HIS A 1 159 ? -1.133 3.678 3.738 1.00 98.88 159 HIS A C 1
ATOM 1266 O O . HIS A 1 159 ? -0.524 4.425 2.969 1.00 98.88 159 HIS A O 1
ATOM 1272 N N . CYS A 1 160 ? -0.776 3.530 5.018 1.00 98.50 160 CYS A N 1
ATOM 1273 C CA . CYS A 1 160 ? 0.294 4.346 5.605 1.00 98.50 160 CYS A CA 1
ATOM 1274 C C . CYS A 1 160 ? 1.716 3.885 5.250 1.00 98.50 160 CYS A C 1
ATOM 1276 O O . CYS A 1 160 ? 2.661 4.648 5.465 1.00 98.50 160 CYS A O 1
ATOM 1278 N N . GLY A 1 161 ? 1.869 2.669 4.712 1.00 97.94 161 GLY A N 1
ATOM 1279 C CA . GLY A 1 161 ? 3.168 1.993 4.729 1.00 97.94 161 GLY A CA 1
ATOM 1280 C C . GLY A 1 161 ? 3.609 1.872 6.180 1.00 97.94 161 GLY A C 1
ATOM 1281 O O . GLY A 1 161 ? 2.761 1.672 7.044 1.00 97.94 161 GLY A O 1
ATOM 1282 N N . ASP A 1 162 ? 4.867 2.182 6.446 1.00 97.25 162 ASP A N 1
ATOM 1283 C CA . ASP A 1 162 ? 5.420 2.141 7.801 1.00 97.25 162 ASP A CA 1
ATOM 1284 C C . ASP A 1 162 ? 5.537 3.545 8.410 1.00 97.25 162 ASP A C 1
ATOM 1286 O O . ASP A 1 162 ? 6.459 3.861 9.166 1.00 97.25 162 ASP A O 1
ATOM 1290 N N . ALA A 1 163 ? 4.635 4.462 8.045 1.00 97.75 163 ALA A N 1
ATOM 1291 C CA . ALA A 1 163 ? 4.686 5.831 8.544 1.00 97.75 163 ALA A CA 1
ATOM 1292 C C . ALA A 1 163 ? 4.571 5.880 10.078 1.00 97.75 163 ALA A C 1
ATOM 1294 O O . ALA A 1 163 ? 3.705 5.244 10.684 1.00 97.75 163 ALA A O 1
ATOM 1295 N N . ALA A 1 164 ? 5.383 6.722 10.719 1.00 97.38 164 ALA A N 1
ATOM 1296 C CA . ALA A 1 164 ? 5.316 6.935 12.160 1.00 97.38 164 ALA A CA 1
ATOM 1297 C C . ALA A 1 164 ? 3.951 7.524 12.596 1.00 97.38 164 ALA A C 1
ATOM 1299 O O . ALA A 1 164 ? 3.525 8.548 12.051 1.00 97.38 164 ALA A O 1
ATOM 1300 N N . PRO A 1 165 ? 3.283 6.960 13.625 1.00 97.19 165 PRO A N 1
ATOM 1301 C CA . PRO A 1 165 ? 1.975 7.415 14.105 1.00 97.19 165 PRO A CA 1
ATOM 1302 C C . PRO A 1 165 ? 2.109 8.620 15.054 1.00 97.19 165 PRO A C 1
ATOM 1304 O O . PRO A 1 165 ? 1.783 8.544 16.248 1.00 97.19 165 PRO A O 1
ATOM 1307 N N . ASN A 1 166 ? 2.647 9.731 14.553 1.00 96.94 166 ASN A N 1
ATOM 1308 C CA . ASN A 1 166 ? 2.908 10.952 15.316 1.00 96.94 166 ASN A CA 1
ATOM 1309 C C . ASN A 1 166 ? 2.289 12.193 14.655 1.00 96.94 166 ASN A C 1
ATOM 1311 O O . ASN A 1 166 ? 1.780 12.140 13.543 1.00 96.94 166 ASN A O 1
ATOM 1315 N N . ARG A 1 167 ? 2.271 13.317 15.371 1.00 97.50 167 ARG A N 1
ATOM 1316 C CA . ARG A 1 167 ? 1.642 14.550 14.880 1.00 97.50 167 ARG A CA 1
ATOM 1317 C C . ARG A 1 167 ? 2.416 15.132 13.700 1.00 97.50 167 ARG A C 1
ATOM 1319 O O . ARG A 1 167 ? 1.806 15.658 12.775 1.00 97.50 167 ARG A O 1
ATOM 1326 N N . GLU A 1 168 ? 3.737 15.049 13.771 1.00 96.38 168 GLU A N 1
ATOM 1327 C CA . GLU A 1 168 ? 4.688 15.659 12.853 1.00 96.38 168 GLU A CA 1
ATOM 1328 C C . GLU A 1 168 ? 4.450 15.185 11.417 1.00 96.38 168 GLU A C 1
ATOM 1330 O O . GLU A 1 168 ? 4.380 16.020 10.519 1.00 96.38 168 GLU A O 1
ATOM 1335 N N . ASN A 1 169 ? 4.197 13.885 11.230 1.00 96.56 169 ASN A N 1
ATOM 1336 C CA . ASN A 1 169 ? 3.883 13.307 9.925 1.00 96.56 169 ASN A CA 1
ATOM 1337 C C . ASN A 1 169 ? 2.599 13.867 9.301 1.00 96.56 169 ASN A C 1
ATOM 1339 O O . ASN A 1 169 ? 2.507 14.008 8.085 1.00 96.56 169 ASN A O 1
ATOM 1343 N N . TYR A 1 170 ? 1.587 14.169 10.114 1.00 98.12 170 TYR A N 1
ATO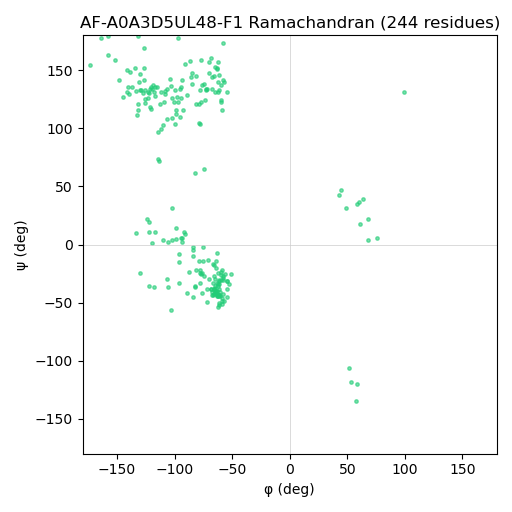M 1344 C CA . TYR A 1 170 ? 0.229 14.363 9.612 1.00 98.12 170 TYR A CA 1
ATOM 1345 C C . TYR A 1 170 ? -0.225 15.823 9.594 1.00 98.12 170 TYR A C 1
ATOM 1347 O O . TYR A 1 170 ? -0.985 16.190 8.697 1.00 98.12 170 TYR A O 1
ATOM 1355 N N . GLU A 1 171 ? 0.266 16.675 10.504 1.00 97.19 171 GLU A N 1
ATOM 1356 C CA . GLU A 1 171 ? -0.246 18.042 10.703 1.00 97.19 171 GLU A CA 1
ATOM 1357 C C . GLU A 1 171 ? -0.188 18.940 9.461 1.00 97.19 171 GLU A C 1
ATOM 1359 O O . GLU A 1 171 ? -1.027 19.828 9.303 1.00 97.19 171 GLU A O 1
ATOM 1364 N N . HIS A 1 172 ? 0.767 18.697 8.564 1.00 96.00 172 HIS A N 1
ATOM 1365 C CA . HIS A 1 172 ? 0.970 19.494 7.351 1.00 96.00 172 HIS A CA 1
ATOM 1366 C C . HIS A 1 172 ? 0.901 18.673 6.061 1.00 96.00 172 HIS A C 1
ATOM 1368 O O . HIS A 1 172 ? 1.230 19.180 4.994 1.00 96.00 172 HIS A O 1
ATOM 1374 N N . SER A 1 173 ? 0.452 17.422 6.161 1.00 97.12 173 SER A N 1
ATOM 1375 C CA . SER A 1 173 ? 0.388 16.498 5.028 1.00 97.12 173 SER A CA 1
ATOM 1376 C C . SER A 1 173 ? -0.794 16.759 4.089 1.00 97.12 173 SER A C 1
ATOM 1378 O O . SER A 1 173 ? -0.746 16.397 2.917 1.00 97.12 173 SER A O 1
ATOM 1380 N N . GLY A 1 174 ? -1.876 17.362 4.589 1.00 97.00 174 GLY A N 1
ATOM 1381 C CA . GLY A 1 174 ? -3.141 17.495 3.860 1.00 97.00 174 GLY A CA 1
ATOM 1382 C C . GLY A 1 174 ? -3.976 16.210 3.798 1.00 97.00 174 GLY A C 1
ATOM 1383 O O . GLY A 1 174 ? -5.011 16.201 3.137 1.00 97.00 174 GLY A O 1
ATOM 1384 N N . ILE A 1 175 ? -3.562 15.133 4.483 1.00 97.62 175 ILE A N 1
ATOM 1385 C CA . ILE A 1 175 ? -4.315 13.866 4.571 1.00 97.62 175 ILE A CA 1
ATOM 1386 C C . ILE A 1 175 ? -5.709 14.076 5.187 1.00 97.62 175 ILE A C 1
ATOM 1388 O O . ILE A 1 175 ? -6.664 13.408 4.796 1.00 97.62 175 ILE A O 1
ATOM 1392 N N . ASP A 1 176 ? -5.849 15.063 6.073 1.00 97.06 176 ASP A N 1
ATOM 1393 C CA . ASP A 1 176 ? -7.106 15.470 6.711 1.00 97.06 176 ASP A CA 1
ATOM 1394 C C . ASP A 1 176 ? -8.168 16.005 5.742 1.00 97.06 176 ASP A C 1
ATOM 1396 O O . ASP A 1 176 ? -9.313 16.217 6.138 1.00 97.06 176 ASP A O 1
ATOM 1400 N N . GLN A 1 177 ? -7.810 16.187 4.470 1.00 96.56 177 GLN A N 1
ATOM 1401 C CA . GLN A 1 177 ? -8.695 16.666 3.409 1.00 96.56 177 GLN A CA 1
ATOM 1402 C C . GLN A 1 177 ? -9.130 15.552 2.439 1.00 96.56 177 GLN A C 1
ATOM 1404 O O . GLN A 1 177 ? -9.812 15.847 1.460 1.00 96.56 177 GLN A O 1
ATOM 1409 N N . LEU A 1 178 ? -8.725 14.292 2.660 1.00 94.56 178 LEU A N 1
ATOM 1410 C CA . LEU A 1 178 ? -8.847 13.211 1.666 1.00 94.56 178 LEU A CA 1
ATOM 1411 C C . LEU A 1 178 ? -10.059 12.272 1.845 1.00 94.56 178 LEU A C 1
ATOM 1413 O O . LEU A 1 178 ? -10.085 11.212 1.223 1.00 94.56 178 LEU A O 1
ATOM 1417 N N . ASP A 1 179 ? -11.054 12.638 2.665 1.00 94.31 179 ASP A N 1
ATOM 1418 C CA . ASP A 1 179 ? -12.326 11.905 2.868 1.00 94.31 179 ASP A CA 1
ATOM 1419 C C . ASP A 1 179 ? -12.172 10.369 2.984 1.00 94.31 179 ASP A C 1
ATOM 1421 O O . ASP A 1 179 ? -12.942 9.583 2.420 1.00 94.31 179 ASP A O 1
ATOM 1425 N N . ILE A 1 180 ? -11.156 9.931 3.734 1.00 98.19 180 ILE A N 1
ATOM 1426 C CA . ILE A 1 180 ? -10.744 8.527 3.830 1.00 98.19 180 ILE A CA 1
ATOM 1427 C C . ILE A 1 180 ? -11.899 7.666 4.356 1.00 98.19 180 ILE A C 1
ATOM 1429 O O . ILE A 1 180 ? -12.444 7.887 5.439 1.00 98.19 180 ILE A O 1
ATOM 1433 N N . THR A 1 181 ? -12.271 6.630 3.603 1.00 97.88 181 THR A N 1
ATOM 1434 C CA . THR A 1 181 ? -13.306 5.678 4.029 1.00 97.88 181 THR A CA 1
ATOM 1435 C C . THR A 1 181 ? -12.704 4.533 4.824 1.00 97.88 181 THR A C 1
ATOM 1437 O O . THR A 1 181 ? -13.254 4.138 5.853 1.00 97.88 181 THR A O 1
ATOM 1440 N N . ASP A 1 182 ? -11.562 4.030 4.371 1.00 98.38 182 ASP A N 1
ATOM 1441 C CA . ASP A 1 182 ? -10.898 2.847 4.898 1.00 98.38 182 ASP A CA 1
ATOM 1442 C C . ASP A 1 182 ? -9.415 3.143 5.076 1.00 98.38 182 ASP A C 1
ATOM 1444 O O . ASP A 1 182 ? -8.781 3.659 4.161 1.00 98.38 182 ASP A O 1
ATOM 1448 N N . ALA A 1 183 ? -8.855 2.813 6.235 1.00 98.62 183 ALA A N 1
ATOM 1449 C CA . ALA A 1 183 ? -7.429 2.968 6.489 1.00 98.62 183 ALA A CA 1
ATOM 1450 C C . ALA A 1 183 ? -6.777 1.615 6.779 1.00 98.62 183 ALA A C 1
ATOM 1452 O O . ALA A 1 183 ? -7.270 0.847 7.599 1.00 98.62 183 ALA A O 1
ATOM 1453 N N . LEU A 1 184 ? -5.664 1.347 6.113 1.00 98.69 184 LEU A N 1
ATOM 1454 C CA . LEU A 1 184 ? -4.779 0.205 6.290 1.00 98.69 184 LEU A CA 1
ATOM 1455 C C . LEU A 1 184 ? -3.613 0.720 7.141 1.00 98.69 184 LEU A C 1
ATOM 1457 O O . LEU A 1 184 ? -2.818 1.534 6.662 1.00 98.69 184 LEU A O 1
ATOM 1461 N N . LEU A 1 185 ? -3.619 0.370 8.431 1.00 98.50 185 LEU A N 1
ATOM 1462 C CA . LEU A 1 185 ? -2.762 0.989 9.446 1.00 98.50 185 LEU A CA 1
ATOM 1463 C C . LEU A 1 185 ? -2.042 -0.046 10.297 1.00 98.50 185 LEU A C 1
ATOM 1465 O O . LEU A 1 185 ? -2.647 -1.022 10.748 1.00 98.50 185 LEU A O 1
ATOM 1469 N N . ASP A 1 186 ? -0.779 0.222 10.606 1.00 97.00 186 ASP A N 1
ATOM 1470 C CA . ASP A 1 186 ? -0.017 -0.605 11.535 1.00 97.00 186 ASP A CA 1
ATOM 1471 C C . ASP A 1 186 ? -0.636 -0.571 12.938 1.00 97.00 186 ASP A C 1
ATOM 1473 O O . ASP A 1 186 ? -1.219 0.427 13.382 1.00 97.00 186 ASP A O 1
ATOM 1477 N N . PHE A 1 187 ? -0.455 -1.640 13.712 1.00 95.44 187 PHE A N 1
ATOM 1478 C CA . PHE A 1 187 ? -1.000 -1.714 15.072 1.00 95.44 187 PHE A CA 1
ATOM 1479 C C . PHE A 1 187 ? -0.586 -0.584 16.046 1.00 95.44 187 PHE A C 1
ATOM 1481 O O . PHE A 1 187 ? -1.356 -0.300 16.978 1.00 95.44 187 PHE A O 1
ATOM 1488 N N . PRO A 1 188 ? 0.560 0.117 15.899 1.00 96.81 188 PRO A N 1
ATOM 1489 C CA . PRO A 1 188 ? 0.860 1.309 16.688 1.00 96.81 188 PRO A CA 1
ATOM 1490 C C . PRO A 1 188 ? -0.182 2.429 16.559 1.00 96.81 188 PRO A C 1
ATOM 1492 O O . PRO A 1 188 ? -0.378 3.174 17.522 1.00 96.81 188 PRO A O 1
ATOM 1495 N N . TYR A 1 189 ? -0.914 2.521 15.439 1.00 97.81 189 TYR A N 1
ATOM 1496 C CA . TYR A 1 189 ? -1.967 3.528 15.253 1.00 97.81 189 TYR A CA 1
ATOM 1497 C C . TYR A 1 189 ? -3.138 3.353 16.223 1.00 97.81 189 TYR A C 1
ATOM 1499 O O . TYR A 1 189 ? -3.753 4.338 16.627 1.00 97.81 189 TYR A O 1
ATOM 1507 N N . VAL A 1 190 ? -3.430 2.122 16.653 1.00 97.25 190 VAL A N 1
ATOM 1508 C CA . VAL A 1 190 ? -4.492 1.860 17.639 1.00 97.25 190 VAL A CA 1
ATOM 1509 C C . VAL A 1 190 ? -3.948 1.740 19.061 1.00 97.25 190 VAL A C 1
ATOM 1511 O O . VAL A 1 190 ? -4.608 2.165 20.012 1.00 97.25 190 VAL A O 1
ATOM 1514 N N . THR A 1 191 ? -2.733 1.214 19.238 1.00 96.75 191 THR A N 1
ATOM 1515 C CA . THR A 1 191 ? -2.172 0.940 20.573 1.00 96.75 191 THR A CA 1
ATOM 1516 C C . THR A 1 191 ? -1.553 2.176 21.226 1.00 96.75 191 THR A C 1
ATOM 1518 O O . THR A 1 191 ? -1.728 2.387 22.432 1.00 96.75 191 THR A O 1
ATOM 1521 N N . LEU A 1 192 ? -0.910 3.059 20.456 1.00 96.50 192 LEU A N 1
ATOM 1522 C CA . LEU A 1 192 ? -0.299 4.278 20.982 1.00 96.50 192 LEU A CA 1
ATOM 1523 C C . LEU A 1 192 ? -1.306 5.424 21.074 1.00 96.50 192 LEU A C 1
ATOM 1525 O O . LEU A 1 192 ? -2.153 5.624 20.206 1.00 96.50 192 LEU A O 1
ATOM 1529 N N . ARG A 1 193 ? -1.168 6.254 22.115 1.00 96.50 193 ARG A N 1
ATOM 1530 C CA . ARG A 1 193 ? -1.974 7.478 22.258 1.00 96.50 193 ARG A CA 1
ATOM 1531 C C . ARG A 1 193 ? -1.743 8.451 21.097 1.00 96.50 193 ARG A C 1
ATOM 1533 O O . ARG A 1 193 ? -2.692 9.097 20.662 1.00 96.50 193 ARG A O 1
ATOM 1540 N N . SER A 1 194 ? -0.501 8.572 20.621 1.00 97.38 194 SER A N 1
ATOM 1541 C CA . SER A 1 194 ? -0.170 9.405 19.459 1.00 97.38 194 SER A CA 1
ATOM 1542 C C . SER A 1 194 ? -0.861 8.884 18.201 1.00 97.38 194 SER A C 1
ATOM 1544 O O . SER A 1 194 ? -1.499 9.665 17.508 1.00 97.38 194 SER A O 1
ATOM 1546 N N . GLY A 1 195 ? -0.859 7.565 17.989 1.00 97.69 195 GLY A N 1
ATOM 1547 C CA . GLY A 1 195 ? -1.576 6.915 16.896 1.00 97.69 195 GLY A CA 1
ATOM 1548 C C . GLY A 1 195 ? -3.073 7.181 16.922 1.00 97.69 195 GLY A C 1
ATOM 1549 O O . GLY A 1 195 ? -3.626 7.659 15.937 1.00 97.69 195 GLY A O 1
ATOM 1550 N N . ARG A 1 196 ? -3.726 7.010 18.077 1.00 97.62 196 ARG A N 1
ATOM 1551 C CA . ARG A 1 196 ? -5.160 7.324 18.207 1.00 97.62 196 ARG A CA 1
ATOM 1552 C C . ARG A 1 196 ? -5.459 8.807 17.977 1.00 97.62 196 ARG A C 1
ATOM 1554 O O . ARG A 1 196 ? -6.507 9.153 17.434 1.00 97.62 196 ARG A O 1
ATOM 1561 N N . MET A 1 197 ? -4.536 9.699 18.347 1.00 97.50 197 MET A N 1
ATOM 1562 C CA . MET A 1 197 ? -4.642 11.121 18.008 1.00 97.50 197 MET A CA 1
ATOM 1563 C C . MET A 1 197 ? -4.538 11.338 16.495 1.00 97.50 197 MET A C 1
ATOM 1565 O O . MET A 1 197 ? -5.326 12.104 15.949 1.00 97.50 197 MET A O 1
ATOM 1569 N N . VAL A 1 198 ? -3.608 10.651 15.827 1.00 98.31 198 VAL A N 1
ATOM 1570 C CA . VAL A 1 198 ? -3.460 10.695 14.369 1.00 98.31 198 VAL A CA 1
ATOM 1571 C C . VAL A 1 198 ? -4.740 10.241 13.666 1.00 98.31 198 VAL A C 1
ATOM 1573 O O . VAL A 1 198 ? -5.289 10.969 12.836 1.00 98.31 198 VAL A O 1
ATOM 1576 N N . VAL A 1 199 ? -5.259 9.080 14.069 1.00 98.25 199 VAL A N 1
ATOM 1577 C CA . VAL A 1 199 ? -6.497 8.495 13.545 1.00 98.25 199 VAL A CA 1
ATOM 1578 C C . VAL A 1 199 ? -7.674 9.452 13.710 1.00 98.25 199 VAL A C 1
ATOM 1580 O O . VAL A 1 199 ? -8.395 9.694 12.751 1.00 98.25 199 VAL A O 1
ATOM 1583 N N . SER A 1 200 ? -7.864 10.024 14.899 1.00 97.19 200 SER A N 1
ATOM 1584 C CA . SER A 1 200 ? -9.034 10.866 15.193 1.00 97.19 200 SER A CA 1
ATOM 1585 C C . SER A 1 200 ? -8.975 12.275 14.600 1.00 97.19 200 SER A C 1
ATOM 1587 O O . SER A 1 200 ? -10.025 12.882 14.413 1.00 97.19 200 SER A O 1
ATOM 1589 N N . LYS A 1 201 ? -7.785 12.821 14.326 1.00 97.00 201 LYS A N 1
ATOM 1590 C CA . LYS A 1 201 ? -7.641 14.209 13.856 1.00 97.00 201 LYS A CA 1
ATOM 1591 C C . LYS A 1 201 ? -7.305 14.343 12.378 1.00 97.00 201 LYS A C 1
ATOM 1593 O O . LYS A 1 201 ? -7.800 15.279 11.762 1.00 97.00 201 LYS A O 1
ATOM 1598 N N . TRP A 1 202 ? -6.487 13.453 11.818 1.00 98.06 202 TRP A N 1
ATOM 1599 C CA . TRP A 1 202 ? -5.983 13.622 10.450 1.00 98.06 202 TRP A CA 1
ATOM 1600 C C . TRP A 1 202 ? -6.409 12.517 9.494 1.00 98.06 202 TRP A C 1
ATOM 1602 O O . TRP A 1 202 ? -6.698 12.821 8.351 1.00 98.06 202 TRP A O 1
ATOM 1612 N N . ILE A 1 203 ? -6.489 11.256 9.925 1.00 98.25 203 ILE A N 1
ATOM 1613 C CA . ILE A 1 203 ? -6.916 10.182 9.006 1.00 98.25 203 ILE A CA 1
ATOM 1614 C C . ILE A 1 203 ? -8.447 10.106 8.944 1.00 98.25 203 ILE A C 1
ATOM 1616 O O . ILE A 1 203 ? -9.020 9.988 7.871 1.00 98.25 203 ILE A O 1
ATOM 1620 N N . GLN A 1 204 ? -9.107 10.169 10.103 1.00 97.56 204 GLN A N 1
ATOM 1621 C CA . GLN A 1 204 ? -10.564 10.129 10.277 1.00 97.56 204 GLN A CA 1
ATOM 1622 C C . GLN A 1 204 ? -11.291 9.047 9.442 1.00 97.56 204 GLN A C 1
ATOM 1624 O O . GLN A 1 204 ? -12.317 9.340 8.825 1.00 97.56 204 GLN A O 1
ATOM 1629 N N . PRO A 1 205 ? -10.811 7.784 9.415 1.00 97.81 205 PRO A N 1
ATOM 1630 C CA . PRO A 1 205 ? -11.410 6.767 8.566 1.00 97.81 205 PRO A CA 1
ATOM 1631 C C . PRO A 1 205 ? -12.717 6.241 9.169 1.00 97.81 205 PRO A C 1
ATOM 1633 O O . PRO A 1 205 ? -12.924 6.279 10.383 1.00 97.81 205 PRO A O 1
ATOM 1636 N N . LYS A 1 206 ? -13.588 5.653 8.344 1.00 95.81 206 LYS A N 1
ATOM 1637 C CA . LYS A 1 206 ? -14.790 4.951 8.837 1.00 95.81 206 LYS A CA 1
ATOM 1638 C C . LYS A 1 206 ? -14.450 3.563 9.379 1.00 95.81 206 LYS A C 1
ATOM 1640 O O . LYS A 1 206 ? -15.106 3.082 10.306 1.00 95.81 206 LYS A O 1
ATOM 1645 N N . ARG A 1 207 ? -13.445 2.911 8.790 1.00 97.19 207 ARG A N 1
ATOM 1646 C CA . ARG A 1 207 ? -12.950 1.588 9.190 1.00 97.19 207 ARG A CA 1
ATOM 1647 C C . ARG A 1 207 ? -11.430 1.543 9.142 1.00 97.19 207 ARG A C 1
ATOM 1649 O O . ARG A 1 207 ? -10.815 2.193 8.300 1.00 97.19 207 ARG A O 1
ATOM 1656 N N . ILE A 1 208 ? -10.845 0.743 10.020 1.00 98.31 208 ILE A N 1
ATOM 1657 C CA . ILE A 1 208 ? -9.412 0.463 10.055 1.00 98.31 208 ILE A CA 1
ATOM 1658 C C . ILE A 1 208 ? -9.218 -1.025 9.796 1.00 98.31 208 ILE A C 1
ATOM 1660 O O . ILE A 1 208 ? -9.815 -1.841 10.489 1.00 98.31 208 ILE A O 1
ATOM 1664 N N . PHE A 1 209 ? -8.368 -1.377 8.843 1.00 98.06 209 PHE A N 1
ATOM 1665 C CA . PHE A 1 209 ? -7.807 -2.713 8.704 1.00 98.06 209 PHE A CA 1
ATOM 1666 C C . PHE A 1 209 ? -6.416 -2.673 9.320 1.00 98.06 209 PHE A C 1
ATOM 1668 O O . PHE A 1 209 ? -5.552 -1.922 8.864 1.00 98.06 209 PHE A O 1
ATOM 1675 N N . LEU A 1 210 ? -6.221 -3.431 10.394 1.00 96.94 210 LEU A N 1
ATOM 1676 C CA . LEU A 1 210 ? -4.917 -3.511 11.032 1.00 96.94 210 LEU A CA 1
ATOM 1677 C C . LEU A 1 210 ? -3.967 -4.366 10.208 1.00 96.94 210 LEU A C 1
ATOM 1679 O O . LEU A 1 210 ? -4.338 -5.435 9.729 1.00 96.94 210 LEU A O 1
ATOM 1683 N N . MET A 1 211 ? -2.735 -3.895 10.100 1.00 96.12 211 MET A N 1
ATOM 1684 C CA . MET A 1 211 ? -1.662 -4.562 9.379 1.00 96.12 211 MET A CA 1
ATOM 1685 C C . MET A 1 211 ? -0.390 -4.614 10.232 1.00 96.12 211 MET A C 1
ATOM 1687 O O . MET A 1 211 ? -0.385 -4.173 11.390 1.00 96.12 211 MET A O 1
ATOM 1691 N N . HIS A 1 212 ? 0.667 -5.213 9.682 1.00 93.56 212 HIS A N 1
ATOM 1692 C CA . HIS A 1 212 ? 1.981 -5.277 10.329 1.00 93.56 212 HIS A CA 1
ATOM 1693 C C . HIS A 1 212 ? 1.971 -5.994 11.701 1.00 93.56 212 HIS A C 1
ATOM 1695 O O . HIS A 1 212 ? 2.646 -5.616 12.664 1.00 93.56 212 HIS A O 1
ATOM 1701 N N . LEU A 1 213 ? 1.156 -7.049 11.818 1.00 92.94 213 LEU A N 1
ATOM 1702 C CA . LEU A 1 213 ? 0.945 -7.805 13.056 1.00 92.94 213 LEU A CA 1
ATOM 1703 C C . LEU A 1 213 ? 2.018 -8.893 13.252 1.00 92.94 213 LEU A C 1
ATOM 1705 O O . LEU A 1 213 ? 2.330 -9.614 12.302 1.00 92.94 213 LEU A O 1
ATOM 1709 N N . PRO A 1 214 ? 2.550 -9.090 14.476 1.00 92.12 214 PRO A N 1
ATOM 1710 C CA . PRO A 1 214 ? 3.471 -10.195 14.748 1.00 92.12 214 PRO A CA 1
ATOM 1711 C C . PRO A 1 214 ? 2.729 -11.531 14.712 1.00 92.12 214 PRO A C 1
ATOM 1713 O O . PRO A 1 214 ? 1.588 -11.593 15.159 1.00 92.12 214 PRO A O 1
ATOM 1716 N N . THR A 1 215 ? 3.349 -12.629 14.294 1.00 89.75 215 THR A N 1
ATOM 1717 C CA . THR A 1 215 ? 2.728 -13.959 14.407 1.00 89.75 215 THR A CA 1
ATOM 1718 C C . THR A 1 215 ? 2.459 -14.319 15.879 1.00 89.75 215 THR A C 1
ATOM 1720 O O . THR A 1 215 ? 3.256 -13.950 16.748 1.00 89.75 215 THR A O 1
ATOM 1723 N N . PRO A 1 216 ? 1.373 -15.046 16.221 1.00 88.75 216 PRO A N 1
ATOM 1724 C CA . PRO A 1 216 ? 1.100 -15.448 17.602 1.00 88.75 216 PRO A CA 1
ATOM 1725 C C . PRO A 1 216 ? 2.258 -16.200 18.271 1.00 88.75 216 PRO A C 1
ATOM 1727 O O . PRO A 1 216 ? 2.443 -16.100 19.482 1.00 88.75 216 PRO A O 1
ATOM 1730 N N . GLN A 1 217 ? 3.034 -16.957 17.493 1.00 88.81 217 GLN A N 1
ATOM 1731 C CA . GLN A 1 217 ? 4.155 -17.756 17.984 1.00 88.81 217 GLN A CA 1
ATOM 1732 C C . GLN A 1 217 ? 5.406 -16.912 18.267 1.00 88.81 217 GLN A C 1
ATOM 1734 O O . GLN A 1 217 ? 6.234 -17.319 19.082 1.00 88.81 217 GLN A O 1
ATOM 1739 N N . GLU A 1 218 ? 5.550 -15.751 17.625 1.00 89.25 218 GLU A N 1
ATOM 1740 C CA . GLU A 1 218 ? 6.735 -14.889 17.732 1.00 89.25 218 GLU A CA 1
ATOM 1741 C C . GLU A 1 218 ? 6.440 -13.510 18.339 1.00 89.25 218 GLU A C 1
ATOM 1743 O O . GLU A 1 218 ? 7.314 -12.644 18.357 1.00 89.25 218 GLU A O 1
ATOM 1748 N N . ASP A 1 219 ? 5.246 -13.309 18.902 1.00 91.44 219 ASP A N 1
ATOM 1749 C CA . ASP A 1 219 ? 4.864 -12.092 19.624 1.00 91.44 219 ASP A CA 1
ATOM 1750 C C . ASP A 1 219 ? 5.527 -12.005 21.017 1.00 91.44 219 ASP A C 1
ATOM 1752 O O . ASP A 1 219 ? 4.884 -12.058 22.070 1.00 91.44 219 ASP A O 1
ATOM 1756 N N . GLN A 1 220 ? 6.857 -11.885 21.031 1.00 90.50 220 GLN A N 1
ATOM 1757 C CA . GLN A 1 220 ? 7.672 -11.838 22.251 1.00 90.50 220 GLN A CA 1
ATOM 1758 C C . GLN A 1 220 ? 7.327 -10.638 23.145 1.00 90.50 220 GLN A C 1
ATOM 1760 O O . GLN A 1 220 ? 7.437 -10.719 24.370 1.00 90.50 220 GLN A O 1
ATOM 1765 N N . TYR A 1 221 ? 6.886 -9.538 22.534 1.00 90.75 221 TYR A N 1
ATOM 1766 C CA . TYR A 1 221 ? 6.567 -8.282 23.211 1.00 90.75 221 TYR A CA 1
ATOM 1767 C C . TYR A 1 221 ? 5.088 -8.148 23.593 1.00 90.75 221 TYR A C 1
ATOM 1769 O O . TYR A 1 221 ? 4.700 -7.134 24.172 1.00 90.75 221 TYR A O 1
ATOM 1777 N N . GLN A 1 222 ? 4.272 -9.175 23.330 1.00 93.19 222 GLN A N 1
ATOM 1778 C CA . GLN A 1 222 ? 2.837 -9.199 23.629 1.00 93.19 222 GLN A CA 1
ATOM 1779 C C . GLN A 1 222 ? 2.053 -8.060 22.955 1.00 93.19 222 GLN A C 1
ATOM 1781 O O . GLN A 1 222 ? 1.086 -7.540 23.524 1.00 93.19 222 GLN A O 1
ATOM 1786 N N . TRP A 1 223 ? 2.444 -7.669 21.741 1.00 94.31 223 TRP A N 1
ATOM 1787 C CA . TRP A 1 223 ? 1.752 -6.645 20.965 1.00 94.31 223 TRP A CA 1
ATOM 1788 C C . TRP A 1 223 ? 0.310 -7.046 20.659 1.00 94.31 223 TRP A C 1
ATOM 1790 O O . TRP A 1 223 ? -0.563 -6.187 20.725 1.00 94.31 223 TRP A O 1
ATOM 1800 N N . ARG A 1 224 ? 0.002 -8.333 20.451 1.00 93.69 224 ARG A N 1
ATOM 1801 C CA . ARG A 1 224 ? -1.388 -8.793 20.277 1.00 93.69 224 ARG A CA 1
ATOM 1802 C C . ARG A 1 224 ? -2.243 -8.519 21.504 1.00 93.69 224 ARG A C 1
ATOM 1804 O O . ARG A 1 224 ? -3.335 -7.977 21.381 1.00 93.69 224 ARG A O 1
ATOM 1811 N N . LYS A 1 225 ? -1.711 -8.774 22.704 1.00 94.06 225 LYS A N 1
ATOM 1812 C CA . LYS A 1 225 ? -2.413 -8.423 23.950 1.00 94.06 225 LYS A CA 1
ATOM 1813 C C . LYS A 1 225 ? -2.581 -6.912 24.101 1.00 94.06 225 LYS A C 1
ATOM 1815 O O . LYS A 1 225 ? -3.593 -6.463 24.635 1.00 94.06 225 LYS A O 1
ATOM 1820 N N . ALA A 1 226 ? -1.597 -6.126 23.663 1.00 95.31 226 ALA A N 1
ATOM 1821 C CA . ALA A 1 226 ? -1.696 -4.670 23.669 1.00 95.31 226 ALA A CA 1
ATOM 1822 C C . ALA A 1 226 ? -2.780 -4.170 22.700 1.00 95.31 226 ALA A C 1
ATOM 1824 O O . ALA A 1 226 ? -3.504 -3.238 23.047 1.00 95.31 226 ALA A O 1
ATOM 1825 N N . ILE A 1 227 ? -2.927 -4.808 21.535 1.00 95.69 227 ILE A N 1
ATOM 1826 C CA . ILE A 1 227 ? -4.010 -4.547 20.579 1.00 95.69 227 ILE A CA 1
ATOM 1827 C C . ILE A 1 227 ? -5.356 -4.875 21.217 1.00 95.69 227 ILE A C 1
ATOM 1829 O O . ILE A 1 227 ? -6.196 -3.984 21.300 1.00 95.69 227 ILE A O 1
ATOM 1833 N N . ASP A 1 228 ? -5.539 -6.086 21.751 1.00 95.31 228 ASP A N 1
ATOM 1834 C CA . ASP A 1 228 ? -6.793 -6.493 22.403 1.00 95.31 228 ASP A CA 1
ATOM 1835 C C . ASP A 1 228 ? -7.192 -5.513 23.510 1.00 95.31 228 ASP A C 1
ATOM 1837 O O . ASP A 1 228 ? -8.336 -5.060 23.584 1.00 95.31 228 ASP A O 1
ATOM 1841 N N . LYS A 1 229 ? -6.222 -5.129 24.348 1.00 96.19 229 LYS A N 1
ATOM 1842 C CA . LYS A 1 229 ? -6.430 -4.146 25.410 1.00 96.19 229 LYS A CA 1
ATOM 1843 C C . LYS A 1 229 ? -6.806 -2.772 24.857 1.00 96.19 229 LYS A C 1
ATOM 1845 O O . LYS A 1 229 ? -7.722 -2.147 25.379 1.00 96.19 229 LYS A O 1
ATOM 1850 N N . ALA A 1 230 ? -6.126 -2.297 23.816 1.00 96.00 230 ALA A N 1
ATOM 1851 C CA . ALA A 1 230 ? -6.431 -1.008 23.204 1.00 96.00 230 ALA A CA 1
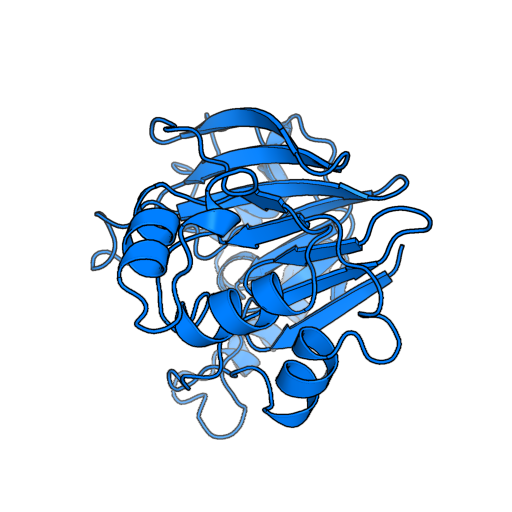ATOM 1852 C C . ALA A 1 230 ? -7.835 -0.990 22.585 1.00 96.00 230 ALA A C 1
ATOM 1854 O O . ALA A 1 230 ? -8.554 -0.009 22.754 1.00 96.00 230 ALA A O 1
ATOM 1855 N N . LEU A 1 231 ? -8.248 -2.076 21.927 1.00 95.38 231 LEU A N 1
ATOM 1856 C CA . LEU A 1 231 ? -9.586 -2.201 21.347 1.00 95.38 231 LEU A CA 1
ATOM 1857 C C . LEU A 1 231 ? -10.681 -2.256 22.418 1.00 95.38 231 LEU A C 1
ATOM 1859 O O . LEU A 1 231 ? -11.760 -1.720 22.191 1.00 95.38 231 LEU A O 1
ATOM 1863 N N . GLN A 1 232 ? -10.407 -2.842 23.587 1.00 95.81 232 GLN A N 1
ATOM 1864 C CA . GLN A 1 232 ? -11.326 -2.823 24.732 1.00 95.81 232 GLN A CA 1
ATOM 1865 C C . GLN A 1 232 ? -11.404 -1.439 25.390 1.00 95.81 232 GLN A C 1
ATOM 1867 O O . GLN A 1 232 ? -12.497 -0.923 25.618 1.00 95.81 232 GLN A O 1
ATOM 1872 N N . ASP A 1 233 ? -10.254 -0.829 25.681 1.00 96.38 233 ASP A N 1
ATOM 1873 C CA . ASP A 1 233 ? -10.173 0.425 26.438 1.00 96.38 233 ASP A CA 1
ATOM 1874 C C . ASP A 1 233 ? -10.610 1.647 25.605 1.00 96.38 233 ASP A C 1
ATOM 1876 O O . ASP A 1 233 ? -11.067 2.641 26.168 1.00 96.38 233 ASP A O 1
ATOM 1880 N N . HIS A 1 234 ? -10.474 1.587 24.273 1.00 94.56 234 HIS A N 1
ATOM 1881 C CA . HIS A 1 234 ? -10.700 2.715 23.358 1.00 94.56 234 HIS A CA 1
ATOM 1882 C C . HIS A 1 234 ? -11.732 2.433 22.263 1.00 94.56 234 HIS A C 1
ATOM 1884 O O . HIS A 1 234 ? -11.750 3.123 21.245 1.00 94.56 234 HIS A O 1
ATOM 1890 N N . GLN A 1 235 ? -12.625 1.461 22.466 1.00 88.31 235 GLN A N 1
ATOM 1891 C CA . GLN A 1 235 ? -13.655 1.108 21.482 1.00 88.31 235 GLN A CA 1
ATOM 1892 C C . GLN A 1 235 ? -14.524 2.304 21.052 1.00 88.31 235 GLN A C 1
ATOM 1894 O O . GLN A 1 235 ? -15.008 2.340 19.927 1.00 88.31 235 GLN A O 1
ATOM 1899 N N . GLN A 1 236 ? -14.743 3.273 21.948 1.00 87.50 236 GLN A N 1
ATOM 1900 C CA . GLN A 1 236 ? -15.549 4.467 21.664 1.00 87.50 236 GLN A CA 1
ATOM 1901 C C . GLN A 1 236 ? -14.777 5.564 20.916 1.00 87.50 236 GLN A C 1
ATOM 1903 O O . GLN A 1 236 ? -15.401 6.404 20.274 1.00 87.50 236 GLN A O 1
ATOM 1908 N N . ASP A 1 237 ? -13.443 5.550 20.995 1.00 88.38 237 ASP A N 1
ATOM 1909 C CA . ASP A 1 237 ? -12.567 6.563 20.391 1.00 88.38 237 ASP A CA 1
ATOM 1910 C C . ASP A 1 237 ? -12.035 6.129 19.015 1.00 88.38 237 ASP A C 1
ATOM 1912 O O . ASP A 1 237 ? -11.486 6.942 18.269 1.00 88.38 237 ASP A O 1
ATOM 1916 N N . LEU A 1 238 ? -12.148 4.837 18.694 1.00 93.56 238 LEU A N 1
ATOM 1917 C CA . LEU A 1 238 ? -11.668 4.245 17.454 1.00 93.56 238 LEU A CA 1
ATOM 1918 C C . LEU A 1 238 ? -12.830 3.961 16.490 1.00 93.56 238 LEU A C 1
ATOM 1920 O O . LEU A 1 238 ? -13.893 3.503 16.916 1.00 93.56 238 LEU A O 1
ATOM 1924 N N . PRO A 1 239 ? -12.625 4.159 15.176 1.00 95.06 239 PRO A N 1
ATOM 1925 C CA . PRO A 1 239 ? -13.501 3.601 14.151 1.00 95.06 239 PRO A CA 1
ATOM 1926 C C . PRO A 1 239 ? -13.581 2.072 14.243 1.00 95.06 239 PRO A C 1
ATOM 1928 O O . PRO A 1 239 ? -12.833 1.436 14.985 1.00 95.06 239 PRO A O 1
ATOM 1931 N N . SER A 1 240 ? -14.455 1.451 13.446 1.00 95.69 240 SER A N 1
ATOM 1932 C CA . SER A 1 240 ? -14.524 -0.014 13.389 1.00 95.69 240 SER A CA 1
ATOM 1933 C C . SER A 1 240 ? -13.169 -0.586 12.966 1.00 95.69 240 SER A C 1
ATOM 1935 O O . SER A 1 240 ? -12.709 -0.326 11.856 1.00 95.69 240 SER A O 1
ATOM 1937 N N . VAL A 1 241 ? -12.537 -1.350 13.859 1.00 97.12 241 VAL A N 1
ATOM 1938 C CA . VAL A 1 241 ? -11.247 -1.993 13.605 1.00 97.12 241 VAL A CA 1
ATOM 1939 C C . VAL A 1 241 ? -11.465 -3.444 13.197 1.00 97.12 241 VAL A C 1
ATOM 1941 O O . VAL A 1 241 ? -12.138 -4.202 13.894 1.00 97.12 241 VAL A O 1
ATOM 1944 N N . ILE A 1 242 ? -10.881 -3.821 12.068 1.00 96.50 242 ILE A N 1
ATOM 1945 C CA . ILE A 1 242 ? -10.860 -5.163 11.506 1.00 96.50 242 ILE A CA 1
ATOM 1946 C C . ILE A 1 242 ? -9.433 -5.682 11.652 1.00 96.50 242 ILE A C 1
ATOM 1948 O O . ILE A 1 242 ? -8.488 -5.061 11.167 1.00 96.50 242 ILE A O 1
ATOM 1952 N N . ILE A 1 243 ? -9.283 -6.819 12.323 1.00 94.19 243 ILE A N 1
ATOM 1953 C CA . ILE A 1 243 ? -8.045 -7.598 12.329 1.00 94.19 243 ILE A CA 1
ATOM 1954 C C . ILE A 1 243 ? -8.229 -8.656 11.239 1.00 94.19 243 ILE A C 1
ATOM 1956 O O . ILE A 1 243 ? -9.106 -9.506 11.408 1.00 94.19 243 ILE A O 1
ATOM 1960 N N . PRO A 1 244 ? -7.510 -8.577 10.105 1.00 86.19 244 PRO A N 1
ATOM 1961 C CA . PRO A 1 244 ? -7.629 -9.577 9.055 1.00 86.19 244 PRO A CA 1
ATOM 1962 C C . PRO A 1 244 ? -7.310 -10.975 9.590 1.00 86.19 244 PRO A C 1
ATOM 1964 O O . PRO A 1 244 ? -6.423 -11.134 10.430 1.00 86.19 244 PRO A O 1
ATOM 1967 N N . GLU A 1 245 ? -8.057 -11.970 9.117 1.00 72.62 245 GLU A N 1
ATOM 1968 C CA . GLU A 1 245 ? -7.725 -13.375 9.353 1.00 72.62 245 GLU A CA 1
ATOM 1969 C C . GLU A 1 245 ? -6.431 -13.721 8.600 1.00 72.62 245 GLU A C 1
ATOM 1971 O O . GLU A 1 245 ? -6.175 -13.178 7.523 1.00 72.62 245 GLU A O 1
ATOM 1976 N N . GLU A 1 246 ? -5.614 -14.585 9.201 1.00 60.38 246 GLU A N 1
ATOM 1977 C CA . GLU A 1 246 ? -4.311 -15.030 8.681 1.00 60.38 246 GLU A CA 1
ATOM 1978 C C . GLU A 1 246 ? -4.418 -16.326 7.883 1.00 60.38 246 GLU A C 1
ATOM 1980 O O . GLU A 1 246 ? -5.153 -17.238 8.335 1.00 60.38 246 GLU A O 1
#

Solvent-accessible surface area (backbone atoms only — not comparable to full-atom values): 12749 Å² total; per-residue (Å²): 104,49,83,42,78,65,29,32,64,7,32,38,40,44,29,92,88,48,23,38,35,32,21,55,41,24,62,54,69,51,85,42,36,48,42,34,50,70,68,61,50,49,33,49,35,70,30,41,82,88,35,60,59,48,28,29,41,38,38,27,36,63,52,49,63,30,32,33,39,57,53,46,33,53,27,52,71,66,36,80,77,35,20,36,42,31,35,68,65,34,53,55,51,31,67,67,24,94,62,52,56,83,82,49,59,89,34,58,43,68,70,95,61,54,86,30,35,59,43,82,47,75,53,58,87,40,46,32,35,44,29,24,29,54,33,52,56,87,92,30,74,88,45,67,28,32,21,37,39,38,51,41,81,94,42,24,39,32,35,42,58,61,43,39,50,38,64,81,44,47,80,70,26,61,55,63,73,57,76,29,40,33,30,44,38,41,52,57,35,63,53,35,73,50,6,41,48,35,41,66,70,31,50,53,36,59,29,33,40,50,24,64,52,54,37,90,92,52,41,84,84,43,56,67,60,45,43,58,49,30,53,68,78,35,53,90,74,46,54,56,73,42,75,69,85,132

Mean predicted aligned error: 2.98 Å